Protein AF-A0A848WX14-F1 (afdb_monomer_lite)

Secondary structure (DSSP, 8-state):
-HHHHSSS-THHHHHHHHHHHHHHHHHHHHHHHHHHHHTTSSPPPPP--HHHHHHHHHHHHHHGGGHHHHHHHHHHHHHHHHHTT-HHHHHHHHHHHHHH-TT-HHHHHHHHHIIIIIIHHHHHT-TTS-HHHHHHHHHHHHHHHHHHHHHHHHH-TT-HHHHHHHHHIIIIII--HHHHHHHHHHHTTSTT--THHHHHHHHHHHTSTT-HHHHHHHHHHHHHHHHHTGGGTTSTT------HHHHHHHHHHHHHTT--GGGSPPPPPTTTTT------TTB-TTSPBP-

Radius of gyration: 27.48 Å; chains: 1; bounding box: 85×56×71 Å

pLDDT: mean 86.98, std 15.13, range [41.28, 98.62]

Structure (mmCIF, N/CA/C/O backbone):
data_AF-A0A848WX14-F1
#
_entry.id   AF-A0A848WX14-F1
#
loop_
_atom_site.group_PDB
_atom_site.id
_atom_site.type_symbol
_atom_site.label_atom_id
_atom_site.label_alt_id
_atom_site.label_comp_id
_atom_site.label_asym_id
_atom_site.label_entity_id
_atom_site.label_seq_id
_atom_site.pdbx_PDB_ins_code
_atom_site.Cartn_x
_atom_site.Cartn_y
_atom_site.Cartn_z
_atom_site.occupancy
_atom_site.B_iso_or_equiv
_atom_site.auth_seq_id
_atom_site.auth_comp_id
_atom_site.auth_asym_id
_atom_site.auth_atom_id
_atom_site.pdbx_PDB_model_num
ATOM 1 N N . MET A 1 1 ? -46.452 27.354 36.389 1.00 50.19 1 MET A N 1
ATOM 2 C CA . MET A 1 1 ? -45.468 26.274 36.122 1.00 50.19 1 MET A CA 1
ATOM 3 C C . MET A 1 1 ? -45.735 24.972 36.881 1.00 50.19 1 MET A C 1
ATOM 5 O O . MET A 1 1 ? -45.541 23.928 36.278 1.00 50.19 1 MET A O 1
ATOM 9 N N . ARG A 1 2 ? -46.214 24.980 38.140 1.00 52.28 2 ARG A N 1
ATOM 10 C CA . ARG A 1 2 ? -46.502 23.736 38.896 1.00 52.28 2 ARG A CA 1
ATOM 11 C C . ARG A 1 2 ? -47.546 22.807 38.245 1.00 52.28 2 ARG A C 1
ATOM 13 O O . ARG A 1 2 ? -47.337 21.606 38.231 1.00 52.28 2 ARG A O 1
ATOM 20 N N . ALA A 1 3 ? -48.587 23.352 37.611 1.00 55.53 3 ALA A N 1
ATOM 21 C CA . ALA A 1 3 ? -49.689 22.555 37.050 1.00 55.53 3 ALA A CA 1
ATOM 22 C C . ALA A 1 3 ? -49.344 21.728 35.787 1.00 55.53 3 ALA A C 1
ATOM 24 O O . ALA A 1 3 ? -50.060 20.790 35.456 1.00 55.53 3 ALA A O 1
ATOM 25 N N . ILE A 1 4 ? -48.258 22.051 35.070 1.00 55.34 4 ILE A N 1
ATOM 26 C CA . ILE A 1 4 ? -47.838 21.301 33.865 1.00 55.34 4 ILE A CA 1
ATOM 27 C C . ILE A 1 4 ? -46.933 20.115 34.245 1.00 55.34 4 ILE A C 1
ATOM 29 O O . ILE A 1 4 ? -46.918 19.100 33.556 1.00 55.34 4 ILE A O 1
ATOM 33 N N . LEU A 1 5 ? -46.227 20.208 35.377 1.00 54.31 5 LEU A N 1
ATOM 34 C CA . LEU A 1 5 ? -45.297 19.186 35.872 1.00 54.31 5 LEU A CA 1
ATOM 35 C C . LEU A 1 5 ? -45.983 18.005 36.580 1.00 54.31 5 LEU A C 1
ATOM 37 O O . LEU A 1 5 ? -45.358 16.962 36.735 1.00 54.31 5 LEU A O 1
ATOM 41 N N . GLU A 1 6 ? -47.246 18.141 36.994 1.00 60.53 6 GLU A N 1
ATOM 42 C CA . GLU A 1 6 ? -48.004 17.060 37.650 1.00 60.53 6 GLU A CA 1
ATOM 43 C C . GLU A 1 6 ? -48.665 16.088 36.664 1.00 60.53 6 GLU A C 1
ATOM 45 O O . GLU A 1 6 ? -48.985 14.961 37.030 1.00 60.53 6 GLU A O 1
ATOM 50 N N . LYS A 1 7 ? -48.852 16.499 35.403 1.00 68.56 7 LYS A N 1
ATOM 51 C CA . LYS A 1 7 ? -49.603 15.724 34.402 1.00 68.56 7 LYS A CA 1
ATOM 52 C C . LYS A 1 7 ? -48.736 14.790 33.554 1.00 68.56 7 LYS A C 1
ATOM 54 O O . LYS A 1 7 ? -49.267 13.943 32.843 1.00 68.56 7 LYS A O 1
ATOM 59 N N . TYR A 1 8 ? -47.416 14.951 33.617 1.00 68.44 8 TYR A N 1
ATOM 60 C CA . TYR A 1 8 ? -46.462 14.231 32.784 1.00 68.44 8 TYR A CA 1
ATOM 61 C C . TYR A 1 8 ? -45.411 13.521 33.640 1.00 68.44 8 TYR A C 1
ATOM 63 O O . TYR A 1 8 ? -44.981 14.063 34.661 1.00 68.44 8 TYR A O 1
ATOM 71 N N . PRO A 1 9 ? -44.960 12.320 33.236 1.00 84.50 9 PRO A N 1
ATOM 72 C CA . PRO A 1 9 ? -43.898 11.628 33.943 1.00 84.50 9 PRO A CA 1
ATOM 73 C C . PRO A 1 9 ? -42.644 12.507 34.049 1.00 84.50 9 PRO A C 1
ATOM 75 O O . PRO A 1 9 ? -42.233 13.145 33.078 1.00 84.50 9 PRO A O 1
ATOM 78 N N . ARG A 1 10 ? -41.996 12.499 35.221 1.00 82.06 10 ARG A N 1
ATOM 79 C CA . ARG A 1 10 ? -40.843 13.363 35.551 1.00 82.06 10 ARG A CA 1
ATOM 80 C C . ARG A 1 10 ? -39.656 13.252 34.580 1.00 82.06 10 ARG A C 1
ATOM 82 O O . ARG A 1 10 ? -38.834 14.160 34.546 1.00 82.06 10 ARG A O 1
ATOM 89 N N . TRP A 1 11 ? -39.563 12.189 33.778 1.00 87.62 11 TRP A N 1
ATOM 90 C CA . TRP A 1 11 ? -38.512 12.029 32.769 1.00 87.62 11 TRP A CA 1
ATOM 91 C C . TRP A 1 11 ? -38.705 12.929 31.537 1.00 87.62 11 TRP A C 1
ATOM 93 O O . TRP A 1 11 ? -37.718 13.301 30.913 1.00 87.62 11 TRP A O 1
ATOM 103 N N . ILE A 1 12 ? -39.935 13.345 31.212 1.00 88.94 12 ILE A N 1
ATOM 104 C CA . ILE A 1 12 ? -40.220 14.205 30.049 1.00 88.94 12 ILE A CA 1
ATOM 105 C C . ILE A 1 12 ? -39.521 15.573 30.142 1.00 88.94 12 ILE A C 1
ATOM 107 O O . ILE A 1 12 ? -38.807 15.923 29.202 1.00 88.94 12 ILE A O 1
ATOM 111 N N . PRO A 1 13 ? -39.643 16.352 31.237 1.00 88.25 13 PRO A N 1
ATOM 112 C CA . PRO A 1 13 ? -38.920 17.619 31.354 1.00 88.25 13 PRO A CA 1
ATOM 113 C C . PRO A 1 13 ? -37.400 17.420 31.399 1.00 88.25 13 PRO A C 1
ATOM 115 O O . PRO A 1 13 ? -36.674 18.263 30.885 1.00 88.25 13 PRO A O 1
ATOM 118 N N . ILE A 1 14 ? -36.908 16.303 31.947 1.00 89.94 14 ILE A N 1
ATOM 119 C CA . ILE A 1 14 ? -35.473 15.977 31.953 1.00 89.94 14 ILE A CA 1
ATOM 120 C C . ILE A 1 14 ? -34.972 15.764 30.518 1.00 89.94 14 ILE A C 1
ATOM 122 O O . ILE A 1 14 ? -33.992 16.385 30.113 1.00 89.94 14 ILE A O 1
ATOM 126 N N . VAL A 1 15 ? -35.672 14.950 29.723 1.00 91.94 15 VAL A N 1
ATOM 127 C CA . VAL A 1 15 ? -35.340 14.723 28.307 1.00 91.94 15 VAL A CA 1
ATOM 128 C C . VAL A 1 15 ? -35.451 16.018 27.504 1.00 91.94 15 VAL A C 1
ATOM 130 O O . VAL A 1 15 ? -34.568 16.313 26.703 1.00 91.94 15 VAL A O 1
ATOM 133 N N . ALA A 1 16 ? -36.480 16.831 27.751 1.00 91.62 16 ALA A N 1
ATOM 134 C CA . ALA A 1 16 ? -36.642 18.124 27.092 1.00 91.62 16 ALA A CA 1
ATOM 135 C C . ALA A 1 16 ? -35.479 19.081 27.404 1.00 91.62 16 ALA A C 1
ATOM 137 O O . ALA A 1 16 ? -34.951 19.712 26.492 1.00 91.62 16 ALA A O 1
ATOM 138 N N . VAL A 1 17 ? -35.031 19.152 28.662 1.00 93.56 17 VAL A N 1
ATOM 139 C CA . VAL A 1 17 ? -33.865 19.960 29.056 1.00 93.56 17 VAL A CA 1
ATOM 140 C C . VAL A 1 17 ? -32.590 19.455 28.380 1.00 93.56 17 VAL A C 1
ATOM 142 O O . VAL A 1 17 ? -31.835 20.270 27.857 1.00 93.56 17 VAL A O 1
ATOM 145 N N . ILE A 1 18 ? -32.367 18.138 28.325 1.00 92.81 18 ILE A N 1
ATOM 146 C CA . ILE A 1 18 ? -31.202 17.549 27.641 1.00 92.81 18 ILE A CA 1
ATOM 147 C C . ILE A 1 18 ? -31.221 17.880 26.142 1.00 92.81 18 ILE A C 1
ATOM 149 O O . ILE A 1 18 ? -30.194 18.278 25.594 1.00 92.81 18 ILE A O 1
ATOM 153 N N . LEU A 1 19 ? -32.380 17.771 25.485 1.00 93.44 19 LEU A N 1
ATOM 154 C CA . LEU A 1 19 ? -32.532 18.088 24.063 1.00 93.44 19 LEU A CA 1
ATOM 155 C C . LEU A 1 19 ? -32.290 19.572 23.779 1.00 93.44 19 LEU A C 1
ATOM 157 O O . LEU A 1 19 ? -31.521 19.904 22.879 1.00 93.44 19 LEU A O 1
ATOM 161 N N . VAL A 1 20 ? -32.902 20.467 24.559 1.00 93.94 20 VAL A N 1
ATOM 162 C CA . VAL A 1 20 ? -32.720 21.919 24.406 1.00 93.94 20 VAL A CA 1
ATOM 163 C C . VAL A 1 20 ? -31.267 22.311 24.667 1.00 93.94 20 VAL A C 1
ATOM 165 O O . VAL A 1 20 ? -30.681 23.053 23.881 1.00 93.94 20 VAL A O 1
ATOM 168 N N . PHE A 1 21 ? -30.652 21.770 25.720 1.00 94.19 21 PHE A N 1
ATOM 169 C CA . PHE A 1 21 ? -29.242 22.003 26.011 1.00 94.19 21 PHE A CA 1
ATOM 170 C C . PHE A 1 21 ? -28.340 21.508 24.872 1.00 94.19 21 PHE A C 1
ATOM 172 O O . PHE A 1 21 ? -27.446 22.235 24.443 1.00 94.19 21 PHE A O 1
ATOM 179 N N . GLY A 1 22 ? -28.608 20.317 24.329 1.00 88.88 22 GLY A N 1
ATOM 180 C CA . GLY A 1 22 ? -27.901 19.778 23.169 1.00 88.88 22 GLY A CA 1
ATOM 181 C C . GLY A 1 22 ? -28.019 20.678 21.937 1.00 88.88 22 GLY A C 1
ATOM 182 O O . GLY A 1 22 ? -27.005 20.999 21.320 1.00 88.88 22 GLY A O 1
ATOM 183 N N . LEU A 1 23 ? -29.226 21.151 21.612 1.00 92.94 23 LEU A N 1
ATOM 184 C CA . LEU A 1 23 ? -29.470 22.042 20.471 1.00 92.94 23 LEU A CA 1
ATOM 185 C C . LEU A 1 23 ? -28.721 23.376 20.591 1.00 92.94 23 LEU A C 1
ATOM 187 O O . LEU A 1 23 ? -28.181 23.855 19.597 1.00 92.94 23 LEU A O 1
ATOM 191 N N . ILE A 1 24 ? -28.642 23.948 21.797 1.00 94.00 24 ILE A N 1
ATOM 192 C CA . ILE A 1 24 ? -27.916 25.204 22.052 1.00 94.00 24 ILE A CA 1
ATOM 193 C C . ILE A 1 24 ? -26.398 24.985 22.022 1.00 94.00 24 ILE A C 1
ATOM 195 O O . ILE A 1 24 ? -25.657 25.790 21.460 1.00 94.00 24 ILE A O 1
ATOM 199 N N . ARG A 1 25 ? -25.915 23.893 22.620 1.00 93.00 25 ARG A N 1
ATOM 200 C CA . ARG A 1 25 ? -24.482 23.612 22.780 1.00 93.00 25 ARG A CA 1
ATOM 201 C C . ARG A 1 25 ? -23.808 23.168 21.481 1.00 93.00 25 ARG A C 1
ATOM 203 O O . ARG A 1 25 ? -22.674 23.559 21.219 1.00 93.00 25 ARG A O 1
ATOM 210 N N . THR A 1 26 ? -24.504 22.393 20.649 1.00 89.19 26 THR A N 1
ATOM 211 C CA . THR A 1 26 ? -23.953 21.824 19.406 1.00 89.19 26 THR A CA 1
ATOM 212 C C . THR A 1 26 ? -23.326 22.862 18.456 1.00 89.19 26 THR A C 1
ATOM 214 O O . THR A 1 26 ? -22.207 22.621 18.001 1.00 89.19 26 THR A O 1
ATOM 217 N N . PRO A 1 27 ? -23.965 24.003 18.114 1.00 90.19 27 PRO A N 1
ATOM 218 C CA . PRO A 1 27 ? -23.348 24.994 17.225 1.00 90.19 27 PRO A CA 1
ATOM 219 C C . PRO A 1 27 ? -22.094 25.640 17.834 1.00 90.19 27 PRO A C 1
ATOM 221 O O . PRO A 1 27 ? -21.137 25.902 17.106 1.00 90.19 27 PRO A O 1
ATOM 224 N N . ILE A 1 28 ? -22.067 25.836 19.157 1.00 91.19 28 ILE A N 1
ATOM 225 C CA . ILE A 1 28 ? -20.913 26.395 19.876 1.00 91.19 28 ILE A CA 1
ATOM 226 C C . ILE A 1 28 ? -19.732 25.421 19.804 1.00 91.19 28 ILE A C 1
ATOM 228 O O . ILE A 1 28 ? -18.634 25.810 19.414 1.00 91.19 28 ILE A O 1
ATOM 232 N N . GLU A 1 29 ? -19.964 24.140 20.106 1.00 88.44 29 GLU A N 1
ATOM 233 C CA . GLU A 1 29 ? -18.929 23.106 20.010 1.00 88.44 29 GLU A CA 1
ATOM 234 C C . GLU A 1 29 ? -18.423 22.917 18.585 1.00 88.44 29 GLU A C 1
ATOM 236 O O . GLU A 1 29 ? -17.222 22.762 18.387 1.00 88.44 29 GLU A O 1
ATOM 241 N N . LYS A 1 30 ? -19.314 22.952 17.586 1.00 87.06 30 LYS A N 1
ATOM 242 C CA . LYS A 1 30 ? -18.915 22.860 16.177 1.00 87.06 30 LYS A CA 1
ATOM 243 C C . LYS A 1 30 ? -18.013 24.024 15.777 1.00 87.06 30 LYS A C 1
ATOM 245 O O . LYS A 1 30 ? -16.967 23.777 15.192 1.00 87.06 30 LYS A O 1
ATOM 250 N N . SER A 1 31 ? -18.383 25.256 16.132 1.00 88.50 31 SER A N 1
ATOM 251 C CA . SER A 1 31 ? -17.582 26.448 15.829 1.00 88.50 31 SER A CA 1
ATOM 252 C C . SER A 1 31 ? -16.205 26.395 16.499 1.00 88.50 31 SER A C 1
ATOM 254 O O . SER A 1 31 ? -15.185 26.513 15.823 1.00 88.50 31 SER A O 1
ATOM 256 N N . LEU A 1 32 ? -16.162 26.112 17.806 1.00 89.06 32 LEU A N 1
ATOM 257 C CA . LEU A 1 32 ? -14.908 25.960 18.553 1.00 89.06 32 LEU A CA 1
ATOM 258 C C . LEU A 1 32 ? -14.040 24.838 17.982 1.00 89.06 32 LEU A C 1
ATOM 260 O O . LEU A 1 32 ? -12.836 25.002 17.819 1.00 89.06 32 LEU A O 1
ATOM 264 N N . ARG A 1 33 ? -14.641 23.693 17.649 1.00 84.69 33 ARG A N 1
ATOM 265 C CA . ARG A 1 33 ? -13.916 22.559 17.077 1.00 84.69 33 ARG A CA 1
ATOM 266 C C . ARG A 1 33 ? -13.339 22.892 15.706 1.00 84.69 33 ARG A C 1
ATOM 268 O O . ARG A 1 33 ? -12.195 22.527 15.463 1.00 84.69 33 ARG A O 1
ATOM 275 N N . SER A 1 34 ? -14.086 23.578 14.841 1.00 86.19 34 SER A N 1
ATOM 276 C CA . SER A 1 34 ? -13.574 24.035 13.545 1.00 86.19 34 SER A CA 1
ATOM 277 C C . SER A 1 34 ? -12.383 24.974 13.716 1.00 86.19 34 SER A C 1
ATOM 279 O O . SER A 1 34 ? -11.350 24.734 13.106 1.00 86.19 34 SER A O 1
ATOM 281 N N . GLN A 1 35 ? -12.468 25.950 14.625 1.00 87.88 35 GLN A N 1
ATOM 282 C CA . GLN A 1 35 ? -11.349 26.854 14.922 1.00 87.88 35 GLN A CA 1
ATOM 283 C C . GLN A 1 35 ? -10.123 26.104 15.452 1.00 87.88 35 GLN A C 1
ATOM 285 O O . GLN A 1 35 ? -8.995 26.372 15.046 1.00 87.88 35 GLN A O 1
ATOM 290 N N . LEU A 1 36 ? -10.325 25.131 16.344 1.00 87.31 36 LEU A N 1
ATOM 291 C CA . LEU A 1 36 ? -9.238 24.302 16.863 1.00 87.31 36 LEU A CA 1
ATOM 292 C C . LEU A 1 36 ? -8.609 23.426 15.768 1.00 87.31 36 LEU A C 1
ATOM 294 O O . LEU A 1 36 ? -7.405 23.198 15.797 1.00 87.31 36 LEU A O 1
ATOM 298 N N . ILE A 1 37 ? -9.392 22.952 14.795 1.00 85.62 37 ILE A N 1
ATOM 299 C CA . ILE A 1 37 ? -8.880 22.211 13.634 1.00 85.62 37 ILE A CA 1
ATOM 300 C C . ILE A 1 37 ? -8.086 23.131 12.700 1.00 85.62 37 ILE A C 1
ATOM 302 O O . ILE A 1 37 ? -6.979 22.779 12.302 1.00 85.62 37 ILE A O 1
ATOM 306 N N . GLU A 1 38 ? -8.620 24.313 12.385 1.00 86.56 38 GLU A N 1
ATOM 307 C CA . GLU A 1 38 ? -7.961 25.321 11.542 1.00 86.56 38 GLU A CA 1
ATOM 308 C C . GLU A 1 38 ? -6.645 25.816 12.152 1.00 86.56 38 GLU A C 1
ATOM 310 O O . GLU A 1 38 ? -5.679 26.061 11.438 1.00 86.56 38 GLU A O 1
ATOM 315 N N . THR A 1 39 ? -6.579 25.907 13.481 1.00 87.31 39 THR A N 1
ATOM 316 C CA . THR A 1 39 ? -5.361 26.275 14.222 1.00 87.31 39 THR A CA 1
ATOM 317 C C . THR A 1 39 ? -4.441 25.088 14.518 1.00 87.31 39 THR A C 1
ATOM 319 O O . THR A 1 39 ? -3.449 25.247 15.224 1.00 87.31 39 THR A O 1
ATOM 322 N N . HIS A 1 40 ? -4.751 23.894 13.999 1.00 79.75 40 HIS A N 1
ATOM 323 C CA . HIS A 1 40 ? -4.009 22.648 14.231 1.00 79.75 40 HIS A CA 1
ATOM 324 C C . HIS A 1 40 ? -3.881 22.224 15.710 1.00 79.75 40 HIS A C 1
ATOM 326 O O . HIS A 1 40 ? -3.088 21.341 16.038 1.00 79.75 40 HIS A O 1
ATOM 332 N N . LEU A 1 41 ? -4.685 22.803 16.606 1.00 78.75 41 LEU A N 1
ATOM 333 C CA . LEU A 1 41 ? -4.783 22.417 18.019 1.00 78.75 41 LEU A CA 1
ATOM 334 C C . LEU A 1 41 ? -5.658 21.174 18.218 1.00 78.75 41 LEU A C 1
ATOM 336 O O . LEU A 1 41 ? -5.486 20.428 19.182 1.00 78.75 41 LEU A O 1
ATOM 340 N N . LEU A 1 42 ? -6.595 20.937 17.301 1.00 77.88 42 LEU A N 1
ATOM 341 C CA . LEU A 1 42 ? -7.327 19.688 17.170 1.00 77.88 42 LEU A CA 1
ATOM 342 C C . LEU A 1 42 ? -7.114 19.083 15.790 1.00 77.88 42 LEU A C 1
ATOM 344 O O . LEU A 1 42 ? -6.838 19.730 14.789 1.00 77.88 42 LEU A O 1
ATOM 348 N N . GLN A 1 43 ? -7.287 17.779 15.762 1.00 67.81 43 GLN A N 1
ATOM 349 C CA . GLN A 1 43 ? -7.106 16.944 14.598 1.00 67.81 43 GLN A CA 1
ATOM 350 C C . GLN A 1 43 ? -8.492 16.723 13.925 1.00 67.81 43 GLN A C 1
ATOM 352 O O . GLN A 1 43 ? -9.462 16.403 14.628 1.00 67.81 43 GLN A O 1
ATOM 357 N N . PRO A 1 44 ? -8.643 16.906 12.592 1.00 66.75 44 PRO A N 1
ATOM 358 C CA . PRO A 1 44 ? -9.944 16.867 11.895 1.00 66.75 44 PRO A CA 1
ATOM 359 C C . PRO A 1 44 ? -10.580 15.486 12.005 1.00 66.75 44 PRO A C 1
ATOM 361 O O . PRO A 1 44 ? -9.830 14.528 11.896 1.00 66.75 44 PRO A O 1
ATOM 364 N N . PRO A 1 45 ? -11.892 15.324 12.250 1.00 66.75 45 PRO A N 1
ATOM 365 C CA . PRO A 1 45 ? -12.490 14.015 12.528 1.00 66.75 45 PRO A CA 1
ATOM 366 C C . PRO A 1 45 ? -12.079 12.943 11.497 1.00 66.75 45 PRO A C 1
ATOM 368 O O . PRO A 1 45 ? -11.964 13.271 10.319 1.00 66.75 45 PRO A O 1
ATOM 371 N N . PRO A 1 46 ? -11.837 11.692 11.935 1.00 65.44 46 PRO A N 1
ATOM 372 C CA . PRO A 1 46 ? -11.447 10.600 11.041 1.00 65.44 46 PRO A CA 1
ATOM 373 C C . PRO A 1 46 ? -12.452 10.441 9.892 1.00 65.44 46 PRO A C 1
ATOM 375 O O . PRO A 1 46 ? -13.664 10.526 10.112 1.00 65.44 46 PRO A O 1
ATOM 378 N N . ALA A 1 47 ? -11.955 10.226 8.675 1.00 57.25 47 ALA A N 1
ATOM 379 C CA . ALA A 1 47 ? -12.778 10.066 7.479 1.00 57.25 47 ALA A CA 1
ATOM 380 C C . ALA A 1 47 ? -13.562 8.752 7.586 1.00 57.25 47 ALA A C 1
ATOM 382 O O . ALA A 1 47 ? -12.947 7.701 7.699 1.00 57.25 47 ALA A O 1
ATOM 383 N N . ARG A 1 48 ? -14.901 8.753 7.643 1.00 64.31 48 ARG A N 1
ATOM 384 C CA . ARG A 1 48 ? -15.655 7.490 7.752 1.00 64.31 48 ARG A CA 1
ATOM 385 C C . ARG A 1 48 ? -17.010 7.512 7.056 1.00 64.31 48 ARG A C 1
ATOM 387 O O . ARG A 1 48 ? -17.709 8.522 7.033 1.00 64.31 48 ARG A O 1
ATOM 394 N N . THR A 1 49 ? -17.411 6.316 6.624 1.00 59.47 49 THR A N 1
ATOM 395 C CA . THR A 1 49 ? -18.805 5.896 6.435 1.00 59.47 49 THR A CA 1
ATOM 396 C C . THR A 1 49 ? -19.575 5.929 7.769 1.00 59.47 49 THR A C 1
ATOM 398 O O . THR A 1 49 ? -18.994 5.838 8.855 1.00 59.47 49 THR A O 1
ATOM 401 N N . THR A 1 50 ? -20.906 6.041 7.727 1.00 55.38 50 THR A N 1
ATOM 402 C CA . THR A 1 50 ? -21.755 6.279 8.914 1.00 55.38 50 THR A CA 1
ATOM 403 C C . THR A 1 50 ? -21.589 5.221 10.020 1.00 55.38 50 THR A C 1
ATOM 405 O O . THR A 1 50 ? -21.529 5.562 11.200 1.00 55.38 50 THR A O 1
ATOM 408 N N . LEU A 1 51 ? -21.452 3.940 9.656 1.00 60.84 51 LEU A N 1
ATOM 409 C CA . LEU A 1 51 ? -21.264 2.820 10.596 1.00 60.84 51 LEU A CA 1
ATOM 410 C C . LEU A 1 51 ? -19.904 2.854 11.294 1.00 60.84 51 LEU A C 1
ATOM 412 O O . LEU A 1 51 ? -19.801 2.628 12.501 1.00 60.84 51 LEU A O 1
ATOM 416 N N . GLY A 1 52 ? -18.853 3.176 10.548 1.00 63.78 52 GLY A N 1
ATOM 417 C CA . GLY A 1 52 ? -17.543 3.352 11.138 1.00 63.78 52 GLY A CA 1
ATOM 418 C C . GLY A 1 52 ? -17.531 4.555 12.092 1.00 63.78 52 GLY A C 1
ATOM 419 O O . GLY A 1 52 ? -17.000 4.451 13.199 1.00 63.78 52 GLY A O 1
ATOM 420 N N . ALA A 1 53 ? -18.139 5.682 11.713 1.00 61.19 53 ALA A N 1
ATOM 421 C CA . ALA A 1 53 ? -18.220 6.860 12.578 1.00 61.19 53 ALA A CA 1
ATOM 422 C C . ALA A 1 53 ? -18.928 6.547 13.911 1.00 61.19 53 ALA A C 1
ATOM 424 O O . ALA A 1 53 ? -18.492 7.016 14.963 1.00 61.19 53 ALA A O 1
ATOM 425 N N . LEU A 1 54 ? -19.960 5.694 13.882 1.00 63.09 54 LEU A N 1
ATOM 426 C CA . LEU A 1 54 ? -20.660 5.193 15.069 1.00 63.09 54 LEU A CA 1
ATOM 427 C C . LEU A 1 54 ? -19.768 4.314 15.955 1.00 63.09 54 LEU A C 1
ATOM 429 O O . LEU A 1 54 ? -19.692 4.576 17.155 1.00 63.09 54 LEU A O 1
ATOM 433 N N . LYS A 1 55 ? -19.047 3.329 15.391 1.00 70.25 55 LYS A N 1
ATOM 434 C CA . LYS A 1 55 ? -18.095 2.494 16.156 1.00 70.25 55 LYS A CA 1
ATOM 435 C C . LYS A 1 55 ? -17.064 3.358 16.888 1.00 70.25 55 LYS A C 1
ATOM 437 O O . LYS A 1 55 ? -16.865 3.213 18.089 1.00 70.25 55 LYS A O 1
ATOM 442 N N . GLN A 1 56 ? -16.448 4.298 16.175 1.00 67.69 56 GLN A N 1
ATOM 443 C CA . GLN A 1 56 ? -15.455 5.208 16.747 1.00 67.69 56 GLN A CA 1
ATOM 444 C C . GLN A 1 56 ? -16.044 6.127 17.809 1.00 67.69 56 GLN A C 1
ATOM 446 O O . GLN A 1 56 ? -15.440 6.302 18.859 1.00 67.69 56 GLN A O 1
ATOM 451 N N . SER A 1 57 ? -17.224 6.692 17.556 1.00 66.50 57 SER A N 1
ATOM 452 C CA . SER A 1 57 ? -17.889 7.598 18.496 1.00 66.50 57 SER A CA 1
ATOM 453 C C . SER A 1 57 ? -18.329 6.866 19.768 1.00 66.50 57 SER A C 1
ATOM 455 O O . SER A 1 57 ? -18.183 7.409 20.860 1.00 66.50 57 SER A O 1
ATOM 457 N N . SER A 1 58 ? -18.782 5.611 19.649 1.00 68.25 58 SER A N 1
ATOM 458 C CA . SER A 1 58 ? -19.068 4.734 20.790 1.00 68.25 58 SER A CA 1
ATOM 459 C C . SER A 1 58 ? -17.808 4.468 21.612 1.00 68.25 58 SER A C 1
ATOM 461 O O . SER A 1 58 ? -17.814 4.650 22.826 1.00 68.25 58 SER A O 1
ATOM 463 N N . LEU A 1 59 ? -16.704 4.093 20.959 1.00 73.19 59 LEU A N 1
ATOM 464 C CA . LEU A 1 59 ? -15.434 3.825 21.637 1.00 73.19 59 LEU A CA 1
ATOM 465 C C . LEU A 1 59 ? -14.844 5.087 22.283 1.00 73.19 59 LEU A C 1
ATOM 467 O O . LEU A 1 59 ? -14.396 5.036 23.425 1.00 73.19 59 LEU A O 1
ATOM 471 N N . MET A 1 60 ? -14.893 6.232 21.594 1.00 68.00 60 MET A N 1
ATOM 472 C CA . MET A 1 60 ? -14.468 7.528 22.133 1.00 68.00 60 MET A CA 1
ATOM 473 C C . MET A 1 60 ? -15.293 7.926 23.361 1.00 68.00 60 MET A C 1
ATOM 475 O O . MET A 1 60 ? -14.722 8.404 24.338 1.00 68.00 60 MET A O 1
ATOM 479 N N . GLY A 1 61 ? -16.611 7.702 23.333 1.00 69.56 61 GLY A N 1
ATOM 480 C CA . GLY A 1 61 ? -17.498 7.981 24.463 1.00 69.56 61 GLY A CA 1
ATOM 481 C C . GLY A 1 61 ? -17.275 7.055 25.662 1.00 69.56 61 GLY A C 1
ATOM 482 O O . GLY A 1 61 ? -17.340 7.517 26.797 1.00 69.56 61 GLY A O 1
ATOM 483 N N . MET A 1 62 ? -16.984 5.771 25.426 1.00 71.00 62 MET A N 1
ATOM 484 C CA . MET A 1 62 ? -16.775 4.782 26.494 1.00 71.00 62 MET A CA 1
ATOM 485 C C . MET A 1 62 ? -15.382 4.857 27.126 1.00 71.00 62 MET A C 1
ATOM 487 O O . MET A 1 62 ? -15.252 4.677 28.333 1.00 71.00 62 MET A O 1
ATOM 491 N N . LEU A 1 63 ? -14.339 5.086 26.322 1.00 74.69 63 LEU A N 1
ATOM 492 C CA . LEU A 1 63 ? -12.946 4.934 26.761 1.00 74.69 63 LEU A CA 1
ATOM 493 C C . LEU A 1 63 ? -12.206 6.262 26.927 1.00 74.69 63 LEU A C 1
ATOM 495 O O . LEU A 1 63 ? -11.195 6.304 27.628 1.00 74.69 63 LEU A O 1
ATOM 499 N N . GLY A 1 64 ? -12.673 7.348 26.303 1.00 76.06 64 GLY A N 1
ATOM 500 C CA . GLY A 1 64 ? -12.033 8.660 26.390 1.00 76.06 64 GLY A CA 1
ATOM 501 C C . GLY A 1 64 ? -10.520 8.597 26.133 1.00 76.06 64 GLY A C 1
ATOM 502 O O . GLY A 1 64 ? -10.071 8.154 25.075 1.00 76.06 64 GLY A O 1
ATOM 503 N N . GLY A 1 65 ? -9.725 9.026 27.120 1.00 77.56 65 GLY A N 1
ATOM 504 C CA . GLY A 1 65 ? -8.257 9.023 27.061 1.00 77.56 65 GLY A CA 1
ATOM 505 C C . GLY A 1 65 ? -7.590 7.648 27.215 1.00 77.56 65 GLY A C 1
ATOM 506 O O . GLY A 1 65 ? -6.413 7.518 26.896 1.00 77.56 65 GLY A O 1
ATOM 507 N N . LEU A 1 66 ? -8.311 6.609 27.652 1.00 86.94 66 LEU A N 1
ATOM 508 C CA . LEU A 1 66 ? -7.751 5.261 27.838 1.00 86.94 66 LEU A CA 1
ATOM 509 C C . LEU A 1 66 ? -7.614 4.476 26.527 1.00 86.94 66 LEU A C 1
ATOM 511 O O . LEU A 1 66 ? -7.001 3.410 26.519 1.00 86.94 66 LEU A O 1
ATOM 515 N N . ARG A 1 67 ? -8.147 4.999 25.414 1.00 86.25 67 ARG A N 1
ATOM 516 C CA . ARG A 1 67 ? -8.129 4.336 24.099 1.00 86.25 67 ARG A CA 1
ATOM 517 C C . ARG A 1 67 ? -6.730 3.879 23.673 1.00 86.25 67 ARG A C 1
ATOM 519 O O . ARG A 1 67 ? -6.600 2.769 23.174 1.00 86.25 67 ARG A O 1
ATOM 526 N N . SER A 1 68 ? -5.698 4.686 23.927 1.00 87.31 68 SER A N 1
ATOM 527 C CA . SER A 1 68 ? -4.317 4.369 23.548 1.00 87.31 68 SER A CA 1
ATOM 528 C C . SER A 1 68 ? -3.735 3.246 24.402 1.00 87.31 68 SER A C 1
ATOM 530 O O . SER A 1 68 ? -3.077 2.351 23.890 1.00 87.31 68 SER A O 1
ATOM 532 N N . MET A 1 69 ? -4.044 3.219 25.701 1.00 89.06 69 MET A N 1
ATOM 533 C CA . MET A 1 69 ? -3.612 2.129 26.581 1.00 89.06 69 MET A CA 1
ATOM 534 C C . MET A 1 69 ? -4.283 0.803 26.200 1.00 89.06 69 MET A C 1
ATOM 536 O O . MET A 1 69 ? -3.628 -0.237 26.154 1.00 89.06 69 MET A O 1
ATOM 540 N N . VAL A 1 70 ? -5.582 0.845 25.885 1.00 92.50 70 VAL A N 1
ATOM 541 C CA . VAL A 1 70 ? -6.322 -0.328 25.398 1.00 92.50 70 VAL A CA 1
ATOM 542 C C . VAL A 1 70 ? -5.758 -0.800 24.060 1.00 92.50 70 VAL A C 1
ATOM 544 O O . VAL A 1 70 ? -5.552 -1.995 23.890 1.00 92.50 70 VAL A O 1
ATOM 547 N N . ALA A 1 71 ? -5.453 0.114 23.137 1.00 93.06 71 ALA A N 1
ATOM 548 C CA . ALA A 1 71 ? -4.838 -0.230 21.861 1.00 93.06 71 ALA A CA 1
ATOM 549 C C . ALA A 1 71 ? -3.475 -0.912 22.040 1.00 93.06 71 ALA A C 1
ATOM 551 O O . ALA A 1 71 ? -3.244 -1.942 21.421 1.00 93.06 71 ALA A O 1
ATOM 552 N N . VAL A 1 72 ? -2.620 -0.431 22.950 1.00 93.81 72 VAL A N 1
ATOM 553 C CA .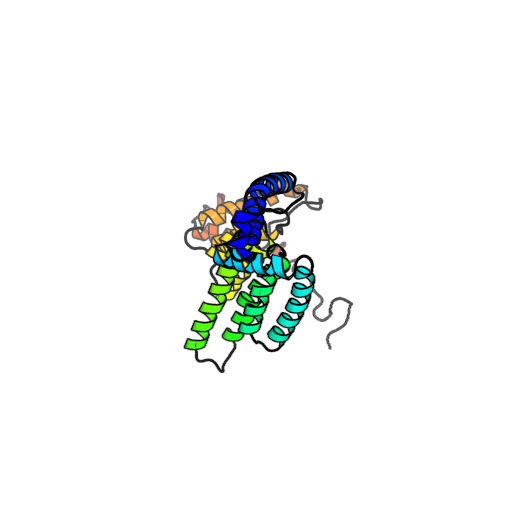 VAL A 1 72 ? -1.344 -1.095 23.275 1.00 93.81 72 VAL A CA 1
ATOM 554 C C . VAL A 1 72 ? -1.563 -2.514 23.809 1.00 93.81 72 VAL A C 1
ATOM 556 O O . VAL A 1 72 ? -0.897 -3.446 23.359 1.00 93.81 72 VAL A O 1
ATOM 559 N N . TYR A 1 73 ? -2.511 -2.706 24.732 1.00 96.12 73 TYR A N 1
ATOM 560 C CA . TYR A 1 73 ? -2.854 -4.042 25.235 1.00 96.12 73 TYR A CA 1
ATOM 561 C C . TYR A 1 73 ? -3.352 -4.968 24.117 1.00 96.12 73 TYR A C 1
ATOM 563 O O . TYR A 1 73 ? -2.919 -6.115 24.016 1.00 96.12 73 TYR A O 1
ATOM 571 N N . LEU A 1 74 ? -4.231 -4.464 23.250 1.00 97.19 74 LEU A N 1
ATOM 572 C CA . LEU A 1 74 ? -4.745 -5.219 22.112 1.00 97.19 74 LEU A CA 1
ATOM 573 C C . LEU A 1 74 ? -3.647 -5.544 21.100 1.00 97.19 74 LEU A C 1
ATOM 575 O O . LEU A 1 74 ? -3.660 -6.634 20.547 1.00 97.19 74 LEU A O 1
ATOM 579 N N . THR A 1 75 ? -2.670 -4.661 20.890 1.00 96.94 75 THR A N 1
ATOM 580 C CA . THR A 1 75 ? -1.514 -4.949 20.032 1.00 96.94 75 THR A CA 1
ATOM 581 C C . THR A 1 75 ? -0.716 -6.134 20.578 1.00 96.94 75 THR A C 1
ATOM 583 O O . THR A 1 75 ? -0.347 -7.017 19.810 1.00 96.94 75 THR A O 1
ATOM 586 N N . LEU A 1 76 ? -0.512 -6.231 21.900 1.00 96.81 76 LEU A N 1
ATOM 587 C CA . LEU A 1 76 ? 0.114 -7.415 22.508 1.00 96.81 76 LEU A CA 1
ATOM 588 C C . LEU A 1 76 ? -0.713 -8.687 22.267 1.00 96.81 76 LEU A C 1
ATOM 590 O O . LEU A 1 76 ? -0.147 -9.720 21.919 1.00 96.81 76 LEU A O 1
ATOM 594 N N . LYS A 1 77 ? -2.046 -8.606 22.376 1.00 97.38 77 LYS A N 1
ATOM 595 C CA . LYS A 1 77 ? -2.943 -9.725 22.039 1.00 97.38 77 LYS A CA 1
ATOM 596 C C . LYS A 1 77 ? -2.893 -10.112 20.565 1.00 97.38 77 LYS A C 1
ATOM 598 O O . LYS A 1 77 ? -2.837 -11.296 20.257 1.00 97.38 77 LYS A O 1
ATOM 603 N N . ALA A 1 78 ? -2.831 -9.143 19.659 1.00 97.75 78 ALA A N 1
ATOM 604 C CA . ALA A 1 78 ? -2.670 -9.412 18.237 1.00 97.75 78 ALA A CA 1
ATOM 605 C C . ALA A 1 78 ? -1.359 -10.165 17.953 1.00 97.75 78 ALA A C 1
ATOM 607 O O . ALA A 1 78 ? -1.356 -11.082 17.138 1.00 97.75 78 ALA A O 1
ATOM 608 N N . TYR A 1 79 ? -0.271 -9.844 18.664 1.00 97.00 79 TYR A N 1
ATOM 609 C CA . TYR A 1 79 ? 0.985 -10.595 18.569 1.00 97.00 79 TYR A CA 1
ATOM 610 C C . TYR A 1 79 ? 0.895 -12.021 19.139 1.00 97.00 79 TYR A C 1
ATOM 612 O O . TYR A 1 79 ? 1.536 -12.917 18.591 1.00 97.00 79 TYR A O 1
ATOM 620 N N . GLU A 1 80 ? 0.099 -12.259 20.189 1.00 97.69 80 GLU A N 1
ATOM 621 C CA . GLU A 1 80 ? -0.190 -13.621 20.670 1.00 97.69 80 GLU A CA 1
ATOM 622 C C . GLU A 1 80 ? -0.900 -14.445 19.579 1.00 97.69 80 GLU A C 1
ATOM 624 O O . GLU A 1 80 ? -0.405 -15.510 19.215 1.00 97.69 80 GLU A O 1
ATOM 629 N N . HIS A 1 81 ? -1.987 -13.920 18.993 1.00 97.94 81 HIS A N 1
ATOM 630 C CA . HIS A 1 81 ? -2.721 -14.571 17.893 1.00 97.94 81 HIS A CA 1
ATOM 631 C C . HIS A 1 81 ? -1.843 -14.789 16.653 1.00 97.94 81 HIS A C 1
ATOM 633 O O . HIS A 1 81 ? -1.864 -15.852 16.033 1.00 97.94 81 HIS A O 1
ATOM 639 N N . PHE A 1 82 ? -1.011 -13.801 16.316 1.00 97.56 82 PHE A N 1
ATOM 640 C CA . PHE A 1 82 ? -0.047 -13.899 15.224 1.00 97.56 82 PHE A CA 1
ATOM 641 C C . PHE A 1 82 ? 0.930 -15.062 15.429 1.00 97.56 82 PHE A C 1
ATOM 643 O O . PHE A 1 82 ? 1.197 -15.809 14.489 1.00 97.56 82 PHE A O 1
ATOM 650 N N . GLY A 1 83 ? 1.429 -15.248 16.655 1.00 96.06 83 GLY A N 1
ATOM 651 C CA . GLY A 1 83 ? 2.372 -16.316 16.991 1.00 96.06 83 GLY A CA 1
ATOM 652 C C . GLY A 1 83 ? 1.822 -17.730 16.778 1.00 96.06 83 GLY A C 1
ATOM 653 O O . GLY A 1 83 ? 2.604 -18.651 16.550 1.00 96.06 83 GLY A O 1
ATOM 654 N N . VAL A 1 84 ? 0.497 -17.896 16.807 1.00 96.31 84 VAL A N 1
ATOM 655 C CA . VAL A 1 84 ? -0.200 -19.170 16.561 1.00 96.31 84 VAL A CA 1
ATOM 656 C C . VAL A 1 84 ? -0.961 -19.201 15.228 1.00 96.31 84 VAL A C 1
ATOM 658 O O . VAL A 1 84 ? -1.701 -20.143 14.970 1.00 96.31 84 VAL A O 1
ATOM 661 N N . MET A 1 85 ? -0.740 -18.212 14.351 1.00 96.25 85 MET A N 1
ATOM 662 C CA . MET A 1 85 ? -1.357 -18.105 13.019 1.00 96.25 85 MET A CA 1
ATOM 663 C C . MET A 1 85 ? -2.899 -18.037 13.028 1.00 96.25 85 MET A C 1
ATOM 665 O O . MET A 1 85 ? -3.559 -18.452 12.075 1.00 96.25 85 MET A O 1
ATOM 669 N N . GLU A 1 86 ? -3.485 -17.473 14.083 1.00 97.25 86 GLU A N 1
ATOM 670 C CA . GLU A 1 86 ? -4.925 -17.206 14.206 1.00 97.25 86 GLU A CA 1
ATOM 671 C C . GLU A 1 86 ? -5.297 -15.932 13.419 1.00 97.25 86 GLU A C 1
ATOM 673 O O . GLU A 1 86 ? -5.488 -14.846 13.966 1.00 97.25 86 GLU A O 1
ATOM 678 N N . TRP A 1 87 ? -5.294 -16.022 12.083 1.00 97.25 87 TRP A N 1
ATOM 679 C CA . TRP A 1 87 ? -5.347 -14.846 11.198 1.00 97.25 87 TRP A CA 1
ATOM 680 C C . TRP A 1 87 ? -6.637 -14.029 11.277 1.00 97.25 87 TRP A C 1
ATOM 682 O O . TRP A 1 87 ? -6.612 -12.831 10.980 1.00 97.25 87 TRP A O 1
ATOM 692 N N . ASP A 1 88 ? -7.755 -14.651 11.640 1.00 96.12 88 ASP A N 1
ATOM 693 C CA . ASP A 1 88 ? -9.037 -13.958 11.772 1.00 96.12 88 ASP A CA 1
ATOM 694 C C . ASP A 1 88 ? -9.119 -13.211 13.117 1.00 96.12 88 ASP A C 1
ATOM 696 O O . ASP A 1 88 ? -9.644 -12.095 13.194 1.00 96.12 88 ASP A O 1
ATOM 700 N N . GLU A 1 89 ? -8.498 -13.749 14.163 1.00 98.00 89 GLU A N 1
ATOM 701 C CA . GLU A 1 89 ? -8.298 -13.109 15.460 1.00 98.00 89 GLU A CA 1
ATOM 702 C C . GLU A 1 89 ? -7.309 -11.941 15.354 1.00 98.00 89 GLU A C 1
ATOM 704 O O . GLU A 1 89 ? -7.575 -10.860 15.887 1.00 98.00 89 GLU A O 1
ATOM 709 N N . VAL A 1 90 ? -6.209 -12.103 14.607 1.00 98.19 90 VAL A N 1
ATOM 710 C CA . VAL A 1 90 ? -5.283 -11.000 14.291 1.00 98.19 90 VAL A CA 1
ATOM 711 C C . VAL A 1 90 ? -6.038 -9.864 13.601 1.00 98.19 90 VAL A C 1
ATOM 713 O O . VAL A 1 90 ? -5.955 -8.713 14.035 1.00 98.19 90 VAL A O 1
ATOM 716 N N . GLU A 1 91 ? -6.808 -10.176 12.557 1.00 97.06 91 GLU A N 1
ATOM 717 C CA . GLU A 1 91 ? -7.517 -9.161 11.777 1.00 97.06 91 GLU A CA 1
ATOM 718 C C . GLU A 1 91 ? -8.612 -8.460 12.590 1.00 97.06 91 GLU A C 1
ATOM 720 O O . GLU A 1 91 ? -8.680 -7.230 12.609 1.00 97.06 91 GLU A O 1
ATOM 725 N N . SER A 1 92 ? -9.438 -9.211 13.322 1.00 95.88 92 SER A N 1
ATOM 726 C CA . SER A 1 92 ? -10.483 -8.630 14.176 1.00 95.88 92 SER A CA 1
ATOM 727 C C . SER A 1 92 ? -9.906 -7.769 15.306 1.00 95.88 92 SER A C 1
ATOM 729 O O . SER A 1 92 ? -10.455 -6.706 15.619 1.00 95.88 92 SER A O 1
ATOM 731 N N . THR A 1 93 ? -8.762 -8.161 15.873 1.00 96.94 93 THR A N 1
ATOM 732 C CA . THR A 1 93 ? -8.061 -7.367 16.888 1.00 96.94 93 THR A CA 1
ATOM 733 C C . THR A 1 93 ? -7.517 -6.069 16.290 1.00 96.94 93 THR A C 1
ATOM 735 O O . THR A 1 93 ? -7.732 -4.994 16.857 1.00 96.94 93 THR A O 1
ATOM 738 N N . TYR A 1 94 ? -6.885 -6.120 15.114 1.00 97.50 94 TYR A N 1
ATOM 739 C CA . TYR A 1 94 ? -6.412 -4.914 14.432 1.00 97.50 94 TYR A CA 1
ATOM 740 C C . TYR A 1 94 ? -7.544 -4.012 13.916 1.00 97.50 94 TYR A C 1
ATOM 742 O O . TYR A 1 94 ? -7.374 -2.787 13.902 1.00 97.50 94 TYR A O 1
ATOM 750 N N . ASP A 1 95 ? -8.717 -4.550 13.565 1.00 94.88 95 ASP A N 1
ATOM 751 C CA . ASP A 1 95 ? -9.907 -3.737 13.261 1.00 94.88 95 ASP A CA 1
ATOM 752 C C . ASP A 1 95 ? -10.341 -2.888 14.462 1.00 94.88 95 ASP A C 1
ATOM 754 O O . ASP A 1 95 ? -10.665 -1.699 14.328 1.00 94.88 95 ASP A O 1
ATOM 758 N N . LEU A 1 96 ? -10.278 -3.470 15.663 1.00 91.00 96 LEU A N 1
ATOM 759 C CA . LEU A 1 96 ? -10.547 -2.749 16.900 1.00 91.00 96 LEU A CA 1
ATOM 760 C C . LEU A 1 96 ? -9.450 -1.719 17.200 1.00 91.00 96 LEU A C 1
ATOM 762 O O . LEU A 1 96 ? -9.774 -0.562 17.476 1.00 91.00 96 LEU A O 1
ATOM 766 N N . ILE A 1 97 ? -8.171 -2.093 17.089 1.00 94.00 97 ILE A N 1
ATOM 767 C CA . ILE A 1 97 ? -7.028 -1.191 17.322 1.00 94.00 97 ILE A CA 1
ATOM 768 C C . ILE A 1 97 ? -7.106 0.037 16.407 1.00 94.00 97 ILE A C 1
ATOM 770 O O . ILE A 1 97 ? -7.076 1.172 16.879 1.00 94.00 97 ILE A O 1
ATOM 774 N N . THR A 1 98 ? -7.272 -0.166 15.100 1.00 92.88 98 THR A N 1
ATOM 775 C CA . THR A 1 98 ? -7.359 0.928 14.114 1.00 92.88 98 THR A CA 1
ATOM 776 C C . THR A 1 98 ? -8.656 1.736 14.239 1.00 92.88 98 THR A C 1
ATOM 778 O O . THR A 1 98 ? -8.723 2.901 13.841 1.00 92.88 98 THR A O 1
ATOM 781 N N . SER A 1 99 ? -9.690 1.179 14.875 1.00 88.00 99 SER A N 1
ATOM 782 C CA . SER A 1 99 ? -10.868 1.946 15.286 1.00 88.00 99 SER A CA 1
ATOM 783 C C . SER A 1 99 ? -10.631 2.799 16.533 1.00 88.00 99 SER A C 1
ATOM 785 O O . SER A 1 99 ? -11.166 3.905 16.598 1.00 88.00 99 SER A O 1
ATOM 787 N N . LEU A 1 100 ? -9.826 2.336 17.492 1.00 87.94 100 LEU A N 1
ATOM 788 C CA . LEU A 1 100 ? -9.437 3.098 18.685 1.00 87.94 100 LEU A CA 1
ATOM 789 C C . LEU A 1 100 ? -8.436 4.214 18.358 1.00 87.94 100 LEU A C 1
ATOM 791 O O . LEU A 1 100 ? -8.522 5.320 18.904 1.00 87.94 100 LEU A O 1
ATOM 795 N N . GLU A 1 101 ? -7.491 3.930 17.463 1.00 89.69 101 GLU A N 1
ATOM 796 C CA . GLU A 1 101 ? -6.377 4.812 17.111 1.00 89.69 101 GLU A CA 1
ATOM 797 C C . GLU A 1 101 ? -6.238 4.983 15.594 1.00 89.69 101 GLU A C 1
ATOM 799 O O . GLU A 1 101 ? -5.212 4.638 15.013 1.00 89.69 101 GLU A O 1
ATOM 804 N N . PRO A 1 102 ? -7.242 5.576 14.923 1.00 89.62 102 PRO A N 1
ATOM 805 C CA . PRO A 1 102 ? -7.271 5.680 13.461 1.00 89.62 102 PRO A CA 1
ATOM 806 C C . PRO A 1 102 ? -6.169 6.551 12.859 1.00 89.62 102 PRO A C 1
ATOM 808 O O . PRO A 1 102 ? -6.018 6.569 11.645 1.00 89.62 102 PRO A O 1
ATOM 811 N N . ARG A 1 103 ? -5.424 7.298 13.675 1.00 88.12 103 ARG A N 1
ATOM 812 C CA . ARG A 1 103 ? -4.324 8.154 13.210 1.00 88.12 103 ARG A CA 1
ATOM 813 C C . ARG A 1 103 ? -2.951 7.623 13.556 1.00 88.12 103 ARG A C 1
ATOM 815 O O . ARG A 1 103 ? -1.965 8.271 13.227 1.00 88.12 103 ARG A O 1
ATOM 822 N N . GLU A 1 104 ? -2.892 6.491 14.244 1.00 93.25 104 GLU A N 1
ATOM 823 C CA . GLU A 1 104 ? -1.618 5.865 14.531 1.00 93.25 104 GLU A CA 1
ATOM 824 C C . GLU A 1 104 ? -1.199 5.051 13.305 1.00 93.25 104 GLU A C 1
ATOM 826 O O . GLU A 1 104 ? -1.721 3.965 13.050 1.00 93.25 104 GLU A O 1
ATOM 831 N N . GLU A 1 105 ? -0.288 5.621 12.513 1.00 95.50 105 GLU A N 1
ATOM 832 C CA . GLU A 1 105 ? 0.226 5.029 11.272 1.00 95.50 105 GLU A CA 1
ATOM 833 C C . GLU A 1 105 ? 0.764 3.616 11.513 1.00 95.50 105 GLU A C 1
ATOM 835 O O . GLU A 1 105 ? 0.526 2.715 10.707 1.00 95.50 105 GLU A O 1
ATOM 840 N N . PHE A 1 106 ? 1.435 3.402 12.649 1.00 96.38 106 PHE A N 1
ATOM 841 C CA . PHE A 1 106 ? 2.021 2.116 13.002 1.00 96.38 106 PHE A CA 1
ATOM 842 C C . PHE A 1 106 ? 0.990 0.979 13.001 1.00 96.38 106 PHE A C 1
ATOM 844 O O . PHE A 1 106 ? 1.270 -0.098 12.469 1.00 96.38 106 PHE A O 1
ATOM 851 N N . HIS A 1 107 ? -0.207 1.214 13.548 1.00 97.19 107 HIS A N 1
ATOM 852 C CA . HIS A 1 107 ? -1.253 0.195 13.636 1.00 97.19 107 HIS A CA 1
ATOM 853 C C . HIS A 1 107 ? -1.810 -0.192 12.266 1.00 97.19 107 HIS A C 1
ATOM 855 O O . HIS A 1 107 ? -2.045 -1.373 12.014 1.00 97.19 107 HIS A O 1
ATOM 861 N N . TRP A 1 108 ? -1.981 0.779 11.368 1.00 98.19 108 TRP A N 1
ATOM 862 C CA . TRP A 1 108 ? -2.419 0.510 9.999 1.00 98.19 108 TRP A CA 1
ATOM 863 C C . TRP A 1 108 ? -1.379 -0.282 9.215 1.00 98.19 108 TRP A C 1
ATOM 865 O O . TRP A 1 108 ? -1.722 -1.289 8.604 1.00 98.19 108 TRP A O 1
ATOM 875 N N . VAL A 1 109 ? -0.108 0.127 9.285 1.00 98.44 109 VAL A N 1
ATOM 876 C CA . VAL A 1 109 ? 0.995 -0.583 8.620 1.00 98.44 109 VAL A CA 1
ATOM 877 C C . VAL A 1 109 ? 1.055 -2.039 9.084 1.00 98.44 109 VAL A C 1
ATOM 879 O O . VAL A 1 109 ? 1.112 -2.937 8.249 1.00 98.44 109 VAL A O 1
ATOM 882 N N . HIS A 1 110 ? 0.953 -2.297 10.391 1.00 98.31 110 HIS A N 1
ATOM 883 C CA . HIS A 1 110 ? 0.980 -3.667 10.912 1.00 98.31 110 HIS A CA 1
ATOM 884 C C . HIS A 1 110 ? -0.242 -4.480 10.499 1.00 98.31 110 HIS A C 1
ATOM 886 O O . HIS A 1 110 ? -0.090 -5.642 10.135 1.00 98.31 110 HIS A O 1
ATOM 892 N N . ARG A 1 111 ? -1.441 -3.887 10.488 1.00 98.38 111 ARG A N 1
ATOM 893 C CA . ARG A 1 111 ? -2.647 -4.570 10.002 1.00 98.38 111 ARG A CA 1
ATOM 894 C C . ARG A 1 111 ? -2.482 -5.020 8.545 1.00 98.38 111 ARG A C 1
ATOM 896 O O . ARG A 1 111 ? -2.712 -6.188 8.238 1.00 98.38 111 ARG A O 1
ATOM 903 N N . ILE A 1 112 ? -2.007 -4.128 7.668 1.00 98.62 112 ILE A N 1
ATOM 904 C CA . ILE A 1 112 ? -1.739 -4.446 6.253 1.00 98.62 112 ILE A CA 1
ATOM 905 C C . ILE A 1 112 ? -0.639 -5.508 6.142 1.00 98.62 112 ILE A C 1
ATOM 907 O O . ILE A 1 112 ? -0.777 -6.451 5.371 1.00 98.62 112 ILE A O 1
ATOM 911 N N . TRP A 1 113 ? 0.438 -5.398 6.923 1.00 98.31 113 TRP A N 1
ATOM 912 C CA . TRP A 1 113 ? 1.542 -6.358 6.912 1.00 98.31 113 TRP A CA 1
ATOM 913 C C . TRP A 1 113 ? 1.111 -7.758 7.375 1.00 98.31 113 TRP A C 1
ATOM 915 O O . TRP A 1 113 ? 1.423 -8.766 6.733 1.00 98.31 113 TRP A O 1
ATOM 925 N N . HIS A 1 114 ? 0.347 -7.859 8.463 1.00 98.44 114 HIS A N 1
ATOM 926 C CA . HIS A 1 114 ? -0.165 -9.138 8.944 1.00 98.44 114 HIS A CA 1
ATOM 927 C C . HIS A 1 114 ? -1.123 -9.771 7.937 1.00 98.44 114 HIS A C 1
ATOM 929 O O . HIS A 1 114 ? -0.940 -10.940 7.599 1.00 98.44 114 HIS A O 1
ATOM 935 N N . ARG A 1 115 ? -2.095 -9.016 7.409 1.00 98.31 115 ARG A N 1
ATOM 936 C CA . ARG A 1 115 ? -3.090 -9.571 6.482 1.00 98.31 115 ARG A CA 1
ATOM 937 C C . ARG A 1 115 ? -2.512 -9.835 5.093 1.00 98.31 115 ARG A C 1
ATOM 939 O O . ARG A 1 115 ? -2.685 -10.920 4.552 1.00 98.31 115 ARG A O 1
ATOM 946 N N . GLY A 1 116 ? -1.804 -8.863 4.532 1.00 97.44 116 GLY A N 1
ATOM 947 C CA . GLY A 1 116 ? -1.348 -8.870 3.146 1.00 97.44 116 GLY A CA 1
ATOM 948 C C . GLY A 1 116 ? -0.035 -9.596 2.908 1.00 97.44 116 GLY A C 1
ATOM 949 O O . GLY A 1 116 ? 0.159 -10.090 1.809 1.00 97.44 116 GLY A O 1
ATOM 950 N N . ILE A 1 117 ? 0.858 -9.690 3.898 1.00 97.75 117 ILE A N 1
ATOM 951 C CA . ILE A 1 117 ? 2.150 -10.376 3.737 1.00 97.75 117 ILE A CA 1
ATOM 952 C C . ILE A 1 117 ? 2.143 -11.713 4.465 1.00 97.75 117 ILE A C 1
ATOM 954 O O . ILE A 1 117 ? 2.368 -12.748 3.837 1.00 97.75 117 ILE A O 1
ATOM 958 N N . ASN A 1 118 ? 1.871 -11.706 5.770 1.00 97.88 118 ASN A N 1
ATOM 959 C CA . ASN A 1 118 ? 2.046 -12.893 6.606 1.00 97.88 118 ASN A CA 1
ATOM 960 C C . ASN A 1 118 ? 0.925 -13.921 6.421 1.00 97.88 118 ASN A C 1
ATOM 962 O O . ASN A 1 118 ? 1.217 -15.085 6.155 1.00 97.88 118 ASN A O 1
ATOM 966 N N . ALA A 1 119 ? -0.342 -13.505 6.498 1.00 97.88 119 ALA A N 1
ATOM 967 C CA . ALA A 1 119 ? -1.468 -14.417 6.304 1.00 97.88 119 ALA A CA 1
ATOM 968 C C . ALA A 1 119 ? -1.465 -14.990 4.880 1.00 97.88 119 ALA A C 1
ATOM 970 O O . ALA A 1 119 ? -1.605 -16.200 4.706 1.00 97.88 119 ALA A O 1
ATOM 971 N N . VAL A 1 120 ? -1.203 -14.150 3.869 1.00 97.31 120 VAL A N 1
ATOM 972 C CA . VAL A 1 120 ? -1.026 -14.595 2.477 1.00 97.31 120 VAL A CA 1
ATOM 973 C C . VAL A 1 120 ? 0.120 -15.607 2.357 1.00 97.31 120 VAL A C 1
ATOM 975 O O . VAL A 1 120 ? -0.089 -16.694 1.829 1.00 97.31 120 VAL A O 1
ATOM 978 N N . ALA A 1 121 ? 1.303 -15.316 2.912 1.00 96.81 121 ALA A N 1
ATOM 979 C CA . ALA A 1 121 ? 2.419 -16.266 2.898 1.00 96.81 121 ALA A CA 1
ATOM 980 C C . ALA A 1 121 ? 2.055 -17.602 3.556 1.00 96.81 121 ALA A C 1
ATOM 982 O O . ALA A 1 121 ? 2.423 -18.657 3.045 1.00 96.81 121 ALA A O 1
ATOM 983 N N . SER A 1 122 ? 1.321 -17.560 4.672 1.00 96.75 122 SER A N 1
ATOM 984 C CA . SER A 1 122 ? 0.932 -18.765 5.401 1.00 96.75 122 SER A CA 1
ATOM 985 C C . SER A 1 122 ? 0.032 -19.680 4.573 1.00 96.75 122 SER A C 1
ATOM 987 O O . SER A 1 122 ? 0.204 -20.892 4.626 1.00 96.75 122 SER A O 1
ATOM 989 N N . VAL A 1 123 ? -0.888 -19.126 3.770 1.00 96.31 123 VAL A N 1
ATOM 990 C CA . VAL A 1 123 ? -1.774 -19.946 2.935 1.00 96.31 123 VAL A CA 1
ATOM 991 C C . VAL A 1 123 ? -1.027 -20.517 1.736 1.00 96.31 123 VAL A C 1
ATOM 993 O O . VAL A 1 123 ? -1.235 -21.680 1.409 1.00 96.31 123 VAL A O 1
ATOM 996 N N . GLU A 1 124 ? -0.109 -19.754 1.131 1.00 93.56 124 GLU A N 1
ATOM 997 C CA . GLU A 1 124 ? 0.691 -20.186 -0.026 1.00 93.56 124 GLU A CA 1
ATOM 998 C C . GLU A 1 124 ? 1.465 -21.486 0.238 1.00 93.56 124 GLU A C 1
ATOM 1000 O O . GLU A 1 124 ? 1.589 -22.321 -0.664 1.00 93.56 124 GLU A O 1
ATOM 1005 N N . VAL A 1 125 ? 1.948 -21.665 1.470 1.00 94.06 125 VAL A N 1
ATOM 1006 C CA . VAL A 1 125 ? 2.772 -22.809 1.894 1.00 94.06 125 VAL A CA 1
ATOM 1007 C C . VAL A 1 125 ? 2.010 -23.856 2.714 1.00 94.06 12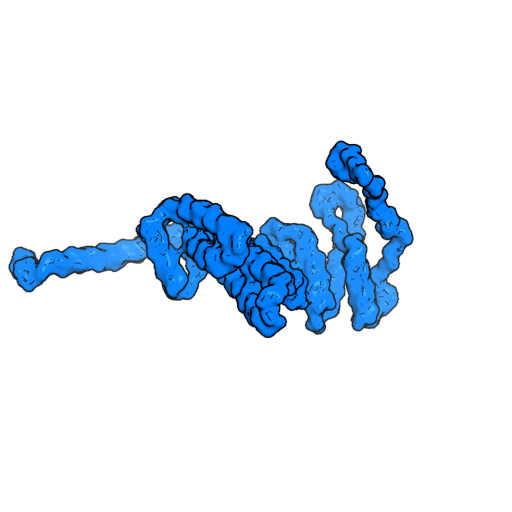5 VAL A C 1
ATOM 1009 O O . VAL A 1 125 ? 2.616 -24.817 3.176 1.00 94.06 125 VAL A O 1
ATOM 1012 N N . ASN A 1 126 ? 0.702 -23.684 2.931 1.00 94.31 126 ASN A N 1
ATOM 1013 C CA . ASN A 1 126 ? -0.087 -24.612 3.741 1.00 94.31 126 ASN A CA 1
ATOM 1014 C C . ASN A 1 126 ? -0.580 -25.802 2.903 1.00 94.31 126 ASN A C 1
ATOM 1016 O O . ASN A 1 126 ? -1.521 -25.677 2.111 1.00 94.31 126 ASN A O 1
ATOM 1020 N N . ASP A 1 127 ? 0.047 -26.960 3.106 1.00 93.62 127 ASP A N 1
ATOM 1021 C CA . ASP A 1 127 ? -0.246 -28.208 2.392 1.00 93.62 127 ASP A CA 1
ATOM 1022 C C . ASP A 1 127 ? -1.475 -28.969 2.911 1.00 93.62 127 ASP A C 1
ATOM 1024 O 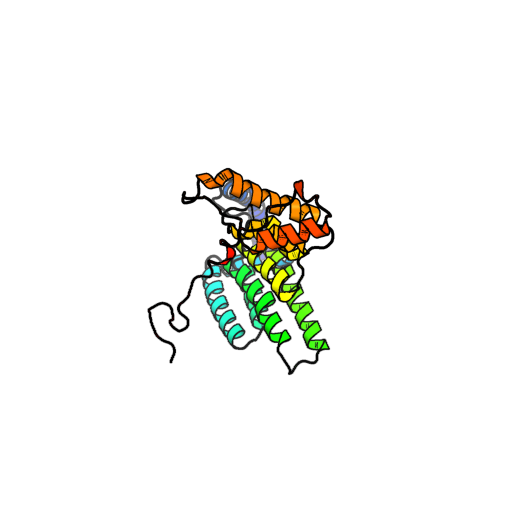O . ASP A 1 127 ? -1.972 -29.856 2.217 1.00 93.62 127 ASP A O 1
ATOM 1028 N N . ASP A 1 128 ? -2.037 -28.571 4.055 1.00 96.06 128 ASP A N 1
ATOM 1029 C CA . ASP A 1 128 ? -3.315 -29.104 4.546 1.00 9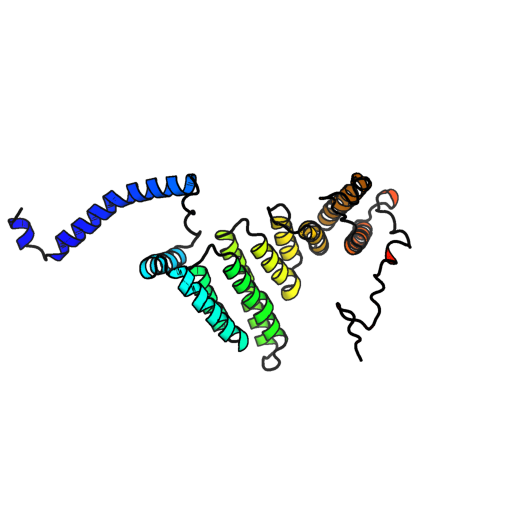6.06 128 ASP A CA 1
ATOM 1030 C C . ASP A 1 128 ? -4.511 -28.532 3.761 1.00 96.06 128 ASP A C 1
ATOM 1032 O O . ASP A 1 128 ? -5.617 -29.081 3.787 1.00 96.06 128 ASP A O 1
ATOM 1036 N N . LEU A 1 129 ? -4.312 -27.417 3.047 1.00 95.88 129 LEU A N 1
ATOM 1037 C CA . LEU A 1 129 ? -5.332 -26.802 2.203 1.00 95.88 129 LEU A CA 1
ATOM 1038 C C . LEU A 1 129 ? -5.309 -27.381 0.788 1.00 95.88 129 LEU A C 1
ATOM 1040 O O . LEU A 1 129 ? -4.268 -27.471 0.136 1.00 95.88 129 LEU A O 1
ATOM 1044 N N . THR A 1 130 ? -6.498 -27.660 0.250 1.00 97.50 130 THR A N 1
ATOM 1045 C CA . THR A 1 130 ? -6.638 -27.947 -1.184 1.00 97.50 130 THR A CA 1
ATOM 1046 C C . THR A 1 130 ? -6.193 -26.739 -2.023 1.00 97.50 130 THR A C 1
ATOM 1048 O O . THR A 1 130 ? -6.348 -25.599 -1.571 1.00 97.50 130 THR A O 1
ATOM 1051 N N . PRO A 1 131 ? -5.725 -26.933 -3.272 1.00 96.81 131 PRO A N 1
ATOM 1052 C CA . PRO A 1 131 ? -5.333 -25.818 -4.139 1.00 96.81 131 PRO A CA 1
ATOM 1053 C C . PRO A 1 131 ? -6.432 -24.759 -4.322 1.00 96.81 131 PRO A C 1
ATOM 1055 O O . PRO A 1 131 ? -6.143 -23.566 -4.349 1.00 96.81 131 PRO A O 1
ATOM 1058 N N . ALA A 1 132 ? -7.699 -25.182 -4.393 1.00 96.88 132 ALA A N 1
ATOM 1059 C CA . ALA A 1 132 ? -8.834 -24.270 -4.520 1.00 96.88 132 ALA A CA 1
ATOM 1060 C C . ALA A 1 132 ? -9.044 -23.417 -3.257 1.00 96.88 132 ALA A C 1
ATOM 1062 O O . ALA A 1 132 ? -9.278 -22.215 -3.355 1.00 96.88 132 ALA A O 1
ATOM 1063 N N . GLU A 1 133 ? -8.928 -24.017 -2.071 1.00 96.94 133 GLU A N 1
ATOM 1064 C CA . GLU A 1 133 ? -9.052 -23.286 -0.805 1.00 96.94 133 GLU A CA 1
ATOM 1065 C C . GLU A 1 133 ? -7.857 -22.351 -0.577 1.00 96.94 133 GLU A C 1
ATOM 1067 O O . GLU A 1 133 ? -8.036 -21.221 -0.124 1.00 96.94 133 GLU A O 1
ATOM 1072 N N . ARG A 1 134 ? -6.649 -22.783 -0.961 1.00 97.06 134 ARG A N 1
ATOM 1073 C CA . ARG A 1 134 ? -5.443 -21.949 -0.952 1.00 97.06 134 ARG A CA 1
ATOM 1074 C C . ARG A 1 134 ? -5.636 -20.695 -1.803 1.00 97.06 134 ARG A C 1
ATOM 1076 O O . ARG A 1 134 ? -5.428 -19.593 -1.301 1.00 97.06 134 ARG A O 1
ATOM 1083 N N . GLN A 1 135 ? -6.100 -20.860 -3.043 1.00 96.50 135 GLN A N 1
ATOM 1084 C CA . GLN A 1 135 ? -6.385 -19.739 -3.940 1.00 96.50 135 GLN A CA 1
ATOM 1085 C C . GLN A 1 135 ? -7.472 -18.821 -3.367 1.00 96.50 135 GLN A C 1
ATOM 1087 O O . GLN A 1 135 ? -7.280 -17.613 -3.286 1.00 96.50 135 GLN A O 1
ATOM 1092 N N . ARG A 1 136 ? -8.581 -19.389 -2.879 1.00 97.62 136 ARG A N 1
ATOM 1093 C CA . ARG A 1 136 ? -9.673 -18.612 -2.279 1.00 97.62 136 ARG A CA 1
ATOM 1094 C C . ARG A 1 136 ? -9.194 -17.744 -1.113 1.00 97.62 136 ARG A C 1
ATOM 1096 O O . ARG A 1 136 ? -9.581 -16.581 -1.021 1.00 97.62 136 ARG A O 1
ATOM 1103 N N . ARG A 1 137 ? -8.395 -18.301 -0.196 1.00 97.56 137 ARG A N 1
ATOM 1104 C CA . ARG A 1 137 ? -7.880 -17.546 0.958 1.00 97.56 137 ARG A CA 1
ATOM 1105 C C . ARG A 1 137 ? -6.828 -16.528 0.551 1.00 97.56 137 ARG A C 1
ATOM 1107 O O . ARG A 1 137 ? -6.830 -15.431 1.097 1.00 97.56 137 ARG A O 1
ATOM 1114 N N . PHE A 1 138 ? -5.974 -16.866 -0.413 1.00 97.75 138 PHE A N 1
ATOM 1115 C CA . PHE A 1 138 ? -5.028 -15.922 -0.999 1.00 97.75 138 PHE A CA 1
ATOM 1116 C C . PHE A 1 138 ? -5.763 -14.689 -1.542 1.00 97.75 138 PHE A C 1
ATOM 1118 O O . PHE A 1 138 ? -5.438 -13.562 -1.162 1.00 97.75 138 PHE A O 1
ATOM 1125 N N . ASP A 1 139 ? -6.797 -14.900 -2.360 1.00 97.19 139 ASP A N 1
ATOM 1126 C CA . ASP A 1 139 ? -7.587 -13.823 -2.964 1.00 97.19 139 ASP A CA 1
ATOM 1127 C C . ASP A 1 139 ? -8.301 -12.990 -1.894 1.00 97.19 139 ASP A C 1
ATOM 1129 O O . ASP A 1 139 ? -8.260 -11.760 -1.925 1.00 97.19 139 ASP A O 1
ATOM 1133 N N . LEU A 1 140 ? -8.902 -13.650 -0.897 1.00 97.44 140 LEU A N 1
ATOM 1134 C CA . LEU A 1 140 ? -9.560 -12.980 0.223 1.00 97.44 140 LEU A CA 1
ATOM 1135 C C . LEU A 1 140 ? -8.589 -12.089 1.014 1.00 97.44 140 LEU A C 1
ATOM 1137 O O . LEU A 1 140 ? -8.869 -10.912 1.231 1.00 97.44 140 LEU A O 1
ATOM 1141 N N . TYR A 1 141 ? -7.460 -12.641 1.462 1.00 98.25 141 TYR A N 1
ATOM 1142 C CA . TYR A 1 141 ? -6.531 -11.936 2.347 1.00 98.25 141 TYR A CA 1
ATOM 1143 C C . TYR A 1 141 ? -5.808 -10.802 1.624 1.00 98.25 141 TYR A C 1
ATOM 1145 O O . TYR A 1 141 ? -5.641 -9.719 2.185 1.00 98.25 141 TYR A O 1
ATOM 1153 N N . SER A 1 142 ? -5.422 -11.023 0.368 1.00 97.25 142 SER A N 1
ATOM 1154 C CA . SER A 1 142 ? -4.782 -9.990 -0.441 1.00 97.25 142 SER A CA 1
ATOM 1155 C C . SER A 1 142 ? -5.743 -8.845 -0.774 1.00 97.25 142 SER A C 1
ATOM 1157 O O . SER A 1 142 ? -5.363 -7.688 -0.606 1.00 97.25 142 SER A O 1
ATOM 1159 N N . THR A 1 143 ? -7.002 -9.138 -1.127 1.00 97.31 143 THR A N 1
ATOM 1160 C CA . THR A 1 143 ? -8.034 -8.110 -1.361 1.00 97.31 143 THR A CA 1
ATOM 1161 C C . THR A 1 143 ? -8.276 -7.280 -0.104 1.00 97.31 143 THR A C 1
ATOM 1163 O O . THR A 1 143 ? -8.223 -6.053 -0.153 1.00 97.31 143 THR A O 1
ATOM 1166 N N . GLN A 1 144 ? -8.440 -7.932 1.050 1.00 98.06 144 GLN A N 1
ATOM 1167 C CA . GLN A 1 144 ? -8.631 -7.226 2.318 1.00 98.06 144 GLN A CA 1
ATOM 1168 C C . GLN A 1 144 ? -7.445 -6.331 2.671 1.00 98.06 144 GLN A C 1
ATOM 1170 O O . GLN A 1 144 ? -7.646 -5.227 3.161 1.00 98.06 144 GLN A O 1
ATOM 1175 N N . ALA A 1 145 ? -6.208 -6.757 2.408 1.00 98.31 145 ALA A N 1
ATOM 1176 C CA . ALA A 1 145 ? -5.041 -5.917 2.665 1.00 98.31 145 ALA A CA 1
ATOM 1177 C C . ALA A 1 145 ? -5.054 -4.619 1.837 1.00 98.31 145 ALA A C 1
ATOM 1179 O O . ALA A 1 145 ? -4.656 -3.571 2.350 1.00 98.31 145 ALA A O 1
ATOM 1180 N N . ILE A 1 146 ? -5.543 -4.672 0.592 1.00 98.19 146 ILE A N 1
ATOM 1181 C CA . ILE A 1 146 ? -5.722 -3.478 -0.242 1.00 98.19 146 ILE A CA 1
ATOM 1182 C C . ILE A 1 146 ? -6.832 -2.585 0.317 1.00 98.19 146 ILE A C 1
ATOM 1184 O O . ILE A 1 146 ? -6.584 -1.400 0.524 1.00 98.19 146 ILE A O 1
ATOM 1188 N N . GLU A 1 147 ? -7.998 -3.143 0.651 1.00 97.62 147 GLU A N 1
ATOM 1189 C CA . GLU A 1 147 ? -9.121 -2.392 1.243 1.00 97.62 147 GLU A CA 1
ATOM 1190 C C . GLU A 1 147 ? -8.726 -1.705 2.561 1.00 97.62 147 GLU A C 1
ATOM 1192 O O . GLU A 1 147 ? -9.054 -0.541 2.802 1.00 97.62 147 GLU A O 1
ATOM 1197 N N . ILE A 1 148 ? -7.970 -2.404 3.413 1.00 97.94 148 ILE A N 1
ATOM 1198 C CA . ILE A 1 148 ? -7.425 -1.858 4.660 1.00 97.94 148 ILE A CA 1
ATOM 1199 C C . ILE A 1 148 ? -6.471 -0.700 4.359 1.00 97.94 148 ILE A C 1
ATOM 1201 O O . ILE A 1 148 ? -6.530 0.327 5.034 1.00 97.94 148 ILE A O 1
ATOM 1205 N N . GLY A 1 149 ? -5.596 -0.854 3.363 1.00 97.94 149 GLY A N 1
ATOM 1206 C CA . GLY A 1 149 ? -4.670 0.191 2.939 1.00 97.94 149 GLY A CA 1
ATOM 1207 C C . GLY A 1 149 ? -5.381 1.436 2.413 1.00 97.94 149 GLY A C 1
ATOM 1208 O O . GLY A 1 149 ? -5.049 2.548 2.818 1.00 97.94 149 GLY A O 1
ATOM 1209 N N . GLU A 1 150 ? -6.410 1.267 1.585 1.00 97.06 150 GLU A N 1
ATOM 1210 C CA . GLU A 1 150 ? -7.238 2.371 1.092 1.00 97.06 150 GLU A CA 1
ATOM 1211 C C . GLU A 1 150 ? -7.941 3.099 2.245 1.00 97.06 150 GLU A C 1
ATOM 1213 O O . GLU A 1 150 ? -7.808 4.318 2.374 1.00 97.06 150 GLU A O 1
ATOM 1218 N N . ALA A 1 151 ? -8.577 2.358 3.158 1.00 94.19 151 ALA A N 1
ATOM 1219 C CA . ALA A 1 151 ? -9.199 2.930 4.351 1.00 94.19 151 ALA A CA 1
ATOM 1220 C C . ALA A 1 151 ? -8.186 3.649 5.263 1.00 94.19 151 ALA A C 1
ATOM 1222 O O . ALA A 1 151 ? -8.509 4.663 5.886 1.00 94.19 151 ALA A O 1
ATOM 1223 N N . ALA A 1 152 ? -6.949 3.152 5.343 1.00 95.88 152 ALA A N 1
ATOM 1224 C CA . ALA A 1 152 ? -5.877 3.792 6.095 1.00 95.88 152 ALA A CA 1
ATOM 1225 C C . ALA A 1 152 ? -5.447 5.121 5.453 1.00 95.88 152 ALA A C 1
ATOM 1227 O O . ALA A 1 152 ? -5.247 6.110 6.159 1.00 95.88 152 ALA A O 1
ATOM 1228 N N . LEU A 1 153 ? -5.357 5.176 4.121 1.00 95.88 153 LEU A N 1
ATOM 1229 C CA . LEU A 1 153 ? -5.027 6.392 3.374 1.00 95.88 153 LEU A CA 1
ATOM 1230 C C . LEU A 1 153 ? -6.136 7.448 3.427 1.00 95.88 153 LEU A C 1
ATOM 1232 O O . LEU A 1 153 ? -5.834 8.636 3.346 1.00 95.88 153 LEU A O 1
ATOM 1236 N N . GLU A 1 154 ? -7.394 7.060 3.641 1.00 91.94 154 GLU A N 1
ATOM 1237 C CA . GLU A 1 154 ? -8.455 8.022 3.968 1.00 91.94 154 GLU A CA 1
ATOM 1238 C C . GLU A 1 154 ? -8.199 8.727 5.314 1.00 91.94 154 GLU A C 1
ATOM 1240 O O . GLU A 1 154 ? -8.522 9.906 5.470 1.00 91.94 154 GLU A O 1
ATOM 1245 N N . GLN A 1 155 ? -7.601 8.033 6.293 1.00 87.81 155 GLN A N 1
ATOM 1246 C CA . GLN A 1 155 ? -7.232 8.633 7.586 1.00 87.81 155 GLN A CA 1
ATOM 1247 C C . GLN A 1 155 ? -5.919 9.414 7.522 1.00 87.81 155 GLN A C 1
ATOM 1249 O O . GLN A 1 155 ? -5.764 10.439 8.190 1.00 87.81 155 GLN A O 1
ATOM 1254 N N . LEU A 1 156 ? -4.955 8.884 6.771 1.00 93.62 156 LEU A N 1
ATOM 1255 C CA . LEU A 1 156 ? -3.563 9.319 6.735 1.00 93.62 156 LEU A CA 1
ATOM 1256 C C . LEU A 1 156 ? -3.102 9.491 5.274 1.00 93.62 156 LEU A C 1
ATOM 1258 O O . LEU A 1 156 ? -2.223 8.761 4.810 1.00 93.62 156 LEU A O 1
ATOM 1262 N N . PRO A 1 157 ? -3.649 10.476 4.533 1.00 93.50 157 PRO A N 1
ATOM 1263 C CA . PRO A 1 157 ? -3.436 10.608 3.086 1.00 93.50 157 PRO A CA 1
ATOM 1264 C C . PRO A 1 157 ? -1.980 10.868 2.686 1.00 93.50 157 PRO A C 1
ATOM 1266 O O . PRO A 1 157 ? -1.574 10.537 1.573 1.00 93.50 157 PRO A O 1
ATOM 1269 N N . ASN A 1 158 ? -1.172 11.411 3.597 1.00 94.25 158 ASN A N 1
ATOM 1270 C CA . ASN A 1 158 ? 0.242 11.705 3.359 1.00 94.25 158 ASN A CA 1
ATOM 1271 C C . ASN A 1 158 ? 1.182 10.630 3.933 1.00 94.25 158 ASN A C 1
ATOM 1273 O O . ASN A 1 158 ? 2.385 10.864 4.030 1.00 94.25 158 ASN A O 1
ATOM 1277 N N . SER A 1 159 ? 0.660 9.471 4.353 1.00 96.50 159 SER A N 1
ATOM 1278 C CA . SER A 1 159 ? 1.487 8.399 4.908 1.00 96.50 159 SER A CA 1
ATOM 1279 C C . SER A 1 159 ? 2.332 7.731 3.827 1.00 96.50 159 SER A C 1
ATOM 1281 O O . SER A 1 159 ? 1.823 7.033 2.949 1.00 96.50 159 SER A O 1
ATOM 1283 N N . VAL A 1 160 ? 3.650 7.901 3.934 1.00 97.62 160 VAL A N 1
ATOM 1284 C CA . VAL A 1 160 ? 4.625 7.158 3.127 1.00 97.62 160 VAL A CA 1
ATOM 1285 C C . VAL A 1 160 ? 4.621 5.682 3.515 1.00 97.62 160 VAL A C 1
ATOM 1287 O O . VAL A 1 160 ? 4.634 4.830 2.633 1.00 97.62 160 VAL A O 1
ATOM 1290 N N . LYS A 1 161 ? 4.552 5.355 4.814 1.00 97.69 161 LYS A N 1
ATOM 1291 C CA . LYS A 1 161 ? 4.691 3.964 5.271 1.00 97.69 161 LYS A CA 1
ATOM 1292 C C . LYS A 1 161 ? 3.509 3.086 4.878 1.00 97.69 161 LYS A C 1
ATOM 1294 O O . LYS A 1 161 ? 3.708 1.922 4.550 1.00 97.69 161 LYS A O 1
ATOM 1299 N N . ILE A 1 162 ? 2.288 3.627 4.876 1.00 98.25 162 ILE A N 1
ATOM 1300 C CA . ILE A 1 162 ? 1.115 2.890 4.389 1.00 98.25 162 ILE A CA 1
ATOM 1301 C C . ILE A 1 162 ? 1.280 2.591 2.896 1.00 98.25 162 ILE A C 1
ATOM 1303 O O . ILE A 1 162 ? 1.092 1.449 2.483 1.00 98.25 162 ILE A O 1
ATOM 1307 N N . ARG A 1 163 ? 1.706 3.576 2.092 1.00 98.25 163 ARG A N 1
ATOM 1308 C CA . ARG A 1 163 ? 1.965 3.379 0.654 1.00 98.25 163 ARG A CA 1
ATOM 1309 C C . ARG A 1 163 ? 3.081 2.374 0.402 1.00 98.25 163 ARG A C 1
ATOM 1311 O O . ARG A 1 163 ? 2.940 1.529 -0.475 1.00 98.25 163 ARG A O 1
ATOM 1318 N N . GLU A 1 164 ? 4.158 2.430 1.179 1.00 97.44 164 GLU A N 1
ATOM 1319 C CA . GLU A 1 164 ? 5.258 1.464 1.125 1.00 97.44 164 GLU A CA 1
ATOM 1320 C C . GLU A 1 164 ? 4.763 0.045 1.428 1.00 97.44 164 GLU A C 1
ATOM 1322 O O . GLU A 1 164 ? 5.033 -0.878 0.657 1.00 97.44 164 GLU A O 1
ATOM 1327 N N . GLN A 1 165 ? 3.962 -0.119 2.485 1.00 98.31 165 GLN A N 1
ATOM 1328 C CA . GLN A 1 165 ? 3.404 -1.416 2.859 1.00 98.31 165 GLN A CA 1
ATOM 1329 C C . GLN A 1 165 ? 2.427 -1.956 1.805 1.00 98.31 165 GLN A C 1
ATOM 1331 O O . GLN A 1 165 ? 2.467 -3.143 1.483 1.00 98.31 165 GLN A O 1
ATOM 1336 N N . MET A 1 166 ? 1.580 -1.101 1.221 1.00 98.44 166 MET A N 1
ATOM 1337 C CA . MET A 1 166 ? 0.706 -1.481 0.104 1.00 98.44 166 MET A CA 1
ATOM 1338 C C . MET A 1 166 ? 1.514 -1.857 -1.143 1.00 98.44 166 MET A C 1
ATOM 1340 O O . MET A 1 166 ? 1.208 -2.850 -1.800 1.00 98.44 166 MET A O 1
ATOM 1344 N N . ALA A 1 167 ? 2.572 -1.104 -1.465 1.00 97.94 167 ALA A N 1
ATOM 1345 C CA . ALA A 1 167 ? 3.457 -1.413 -2.585 1.00 97.94 167 ALA A CA 1
ATOM 1346 C C . ALA A 1 167 ? 4.142 -2.778 -2.416 1.00 97.94 167 ALA A C 1
ATOM 1348 O O . ALA A 1 167 ? 4.350 -3.487 -3.401 1.00 97.94 167 ALA A O 1
ATOM 1349 N N . GLU A 1 168 ? 4.465 -3.167 -1.179 1.00 97.31 168 GLU A N 1
ATOM 1350 C CA . GLU A 1 168 ? 4.974 -4.500 -0.863 1.00 97.31 168 GLU A CA 1
ATOM 1351 C C . GLU A 1 168 ? 3.943 -5.597 -1.158 1.00 97.31 168 GLU A C 1
ATOM 1353 O O . GLU A 1 168 ? 4.278 -6.566 -1.837 1.00 97.31 168 GLU A O 1
ATOM 1358 N N . VAL A 1 169 ? 2.683 -5.423 -0.741 1.00 98.31 169 VAL A N 1
ATOM 1359 C CA . VAL A 1 169 ? 1.599 -6.376 -1.054 1.00 98.31 169 VAL A CA 1
ATOM 1360 C C . VAL A 1 169 ? 1.428 -6.522 -2.569 1.00 98.31 169 VAL A C 1
ATOM 1362 O O . VAL A 1 169 ? 1.414 -7.643 -3.086 1.00 98.31 169 VAL A O 1
ATOM 1365 N N . TYR A 1 170 ? 1.379 -5.404 -3.298 1.00 98.50 170 TYR A N 1
ATOM 1366 C CA . TYR A 1 170 ? 1.267 -5.417 -4.756 1.00 98.50 170 TYR A CA 1
ATOM 1367 C C . TYR A 1 170 ? 2.439 -6.139 -5.431 1.00 98.50 170 TYR A C 1
ATOM 1369 O O . TYR A 1 170 ? 2.222 -6.989 -6.295 1.00 98.50 170 TYR A O 1
ATOM 1377 N N . ARG A 1 171 ? 3.686 -5.836 -5.041 1.00 96.19 171 ARG A N 1
ATOM 1378 C CA . ARG A 1 171 ? 4.874 -6.363 -5.734 1.00 96.19 171 ARG A CA 1
ATOM 1379 C C . ARG A 1 171 ? 5.208 -7.808 -5.364 1.00 96.19 171 ARG A C 1
ATOM 1381 O O . ARG A 1 171 ? 5.611 -8.561 -6.247 1.00 96.19 171 ARG A O 1
ATOM 1388 N N . GLU A 1 172 ? 5.074 -8.179 -4.091 1.00 95.19 172 GLU A N 1
ATOM 1389 C CA . GLU A 1 172 ? 5.518 -9.482 -3.580 1.00 95.19 172 GLU A CA 1
ATOM 1390 C C . GLU A 1 172 ? 4.419 -10.537 -3.676 1.00 95.19 172 GLU A C 1
ATOM 1392 O O . GLU A 1 172 ? 4.702 -11.682 -4.027 1.00 95.19 172 GLU A O 1
ATOM 1397 N N . LYS A 1 173 ? 3.170 -10.163 -3.373 1.00 95.62 173 LYS A N 1
ATOM 1398 C CA . LYS A 1 173 ? 2.059 -11.118 -3.304 1.00 95.62 173 LYS A CA 1
ATOM 1399 C C . LYS A 1 173 ? 1.244 -11.132 -4.576 1.00 95.62 173 LYS A C 1
ATOM 1401 O O . LYS A 1 173 ? 1.201 -12.145 -5.262 1.00 95.62 173 LYS A O 1
ATOM 1406 N N . LEU A 1 174 ? 0.660 -9.995 -4.933 1.00 96.31 174 LEU A N 1
ATOM 1407 C CA . LEU A 1 174 ? -0.224 -9.916 -6.097 1.00 96.31 174 LEU A CA 1
ATOM 1408 C C . LEU A 1 174 ? 0.534 -9.979 -7.429 1.00 96.31 174 LEU A C 1
ATOM 1410 O O . LEU A 1 174 ? -0.053 -10.314 -8.454 1.00 96.31 174 LEU A O 1
ATOM 1414 N N . ARG A 1 175 ? 1.833 -9.643 -7.423 1.00 95.62 175 ARG A N 1
ATOM 1415 C CA . ARG A 1 175 ? 2.643 -9.397 -8.632 1.00 95.62 175 ARG A CA 1
ATOM 1416 C C . ARG A 1 175 ? 1.990 -8.384 -9.579 1.00 95.62 175 ARG A C 1
ATOM 1418 O O . ARG A 1 175 ? 2.244 -8.388 -10.782 1.00 95.62 175 ARG A O 1
ATOM 1425 N N . ASP A 1 176 ? 1.184 -7.486 -9.023 1.00 97.75 176 ASP A N 1
ATOM 1426 C CA . ASP A 1 176 ? 0.588 -6.369 -9.738 1.00 97.75 176 ASP A CA 1
ATOM 1427 C C . ASP A 1 176 ? 1.581 -5.204 -9.736 1.00 97.75 176 ASP A C 1
ATOM 1429 O O . ASP A 1 176 ? 1.654 -4.373 -8.825 1.00 97.75 176 ASP A O 1
ATOM 1433 N N . TYR A 1 177 ? 2.399 -5.167 -10.783 1.00 97.62 177 TYR A N 1
ATOM 1434 C CA . TYR A 1 177 ? 3.410 -4.130 -10.941 1.00 97.62 177 TYR A CA 1
ATOM 1435 C C . TYR A 1 177 ? 2.809 -2.758 -11.257 1.00 97.62 177 TYR A C 1
ATOM 1437 O O . TYR A 1 177 ? 3.430 -1.747 -10.932 1.00 97.62 177 TYR A O 1
ATOM 1445 N N . CYS A 1 178 ? 1.601 -2.696 -11.820 1.00 98.25 178 CYS A N 1
ATOM 1446 C CA . CYS A 1 178 ? 0.900 -1.435 -12.030 1.00 98.25 178 CYS A CA 1
ATOM 1447 C C . CYS A 1 178 ? 0.449 -0.837 -10.689 1.00 98.25 178 CYS A C 1
ATOM 1449 O O . CYS A 1 178 ? 0.699 0.342 -10.429 1.00 98.25 178 CYS A O 1
ATOM 1451 N N . GLY A 1 179 ? -0.128 -1.658 -9.805 1.00 98.00 179 GLY A N 1
ATOM 1452 C CA . GLY A 1 179 ? -0.470 -1.280 -8.432 1.00 98.00 179 GLY A CA 1
ATOM 1453 C C . GLY A 1 179 ? 0.754 -0.844 -7.622 1.00 98.00 179 GLY A C 1
ATOM 1454 O O . GLY A 1 179 ? 0.741 0.215 -6.989 1.00 98.00 179 GLY A O 1
ATOM 1455 N N . ALA A 1 180 ? 1.866 -1.583 -7.722 1.00 98.38 180 ALA A N 1
ATOM 1456 C CA . ALA A 1 180 ? 3.125 -1.194 -7.084 1.00 98.38 180 ALA A CA 1
ATOM 1457 C C . ALA A 1 180 ? 3.647 0.152 -7.618 1.00 98.38 180 ALA A C 1
ATOM 1459 O O . ALA A 1 180 ? 3.996 1.038 -6.833 1.00 98.38 180 ALA A O 1
ATOM 1460 N N . ALA A 1 181 ? 3.661 0.343 -8.944 1.00 98.44 181 ALA A N 1
ATOM 1461 C CA . ALA A 1 181 ? 4.068 1.600 -9.567 1.00 98.44 181 ALA A CA 1
ATOM 1462 C C . ALA A 1 181 ? 3.196 2.770 -9.094 1.00 98.44 181 ALA A C 1
ATOM 1464 O O . ALA A 1 181 ? 3.733 3.822 -8.754 1.00 98.44 181 ALA A O 1
ATOM 1465 N N . LYS A 1 182 ? 1.873 2.585 -9.003 1.00 98.19 182 LYS A N 1
ATOM 1466 C CA . LYS A 1 182 ? 0.949 3.599 -8.479 1.00 98.19 182 LYS A CA 1
ATOM 1467 C C . LYS A 1 182 ? 1.359 4.046 -7.073 1.00 98.19 182 LYS A C 1
ATOM 1469 O O . LYS A 1 182 ? 1.563 5.237 -6.858 1.00 98.19 182 LYS A O 1
ATOM 1474 N N . MET A 1 183 ? 1.561 3.109 -6.145 1.00 98.38 183 MET A N 1
ATOM 1475 C CA . MET A 1 183 ? 1.928 3.437 -4.760 1.00 98.38 183 MET A CA 1
ATOM 1476 C C . MET A 1 183 ? 3.279 4.161 -4.660 1.00 98.38 183 MET A C 1
ATOM 1478 O O . MET A 1 183 ? 3.377 5.188 -3.986 1.00 98.38 183 MET A O 1
ATOM 1482 N N . TYR A 1 184 ? 4.310 3.688 -5.374 1.00 98.25 184 TYR A N 1
ATOM 1483 C CA . TYR A 1 184 ? 5.611 4.370 -5.419 1.00 98.25 184 TYR A CA 1
ATOM 1484 C C . TYR A 1 184 ? 5.512 5.767 -6.046 1.00 98.25 184 TYR A C 1
ATOM 1486 O O . TYR A 1 184 ? 6.147 6.702 -5.560 1.00 98.25 184 TYR A O 1
ATOM 1494 N N . GLY A 1 185 ? 4.709 5.918 -7.101 1.00 97.81 185 GLY A N 1
ATOM 1495 C CA . GLY A 1 185 ? 4.482 7.190 -7.784 1.00 97.81 185 GLY A CA 1
ATOM 1496 C C . GLY A 1 185 ? 3.746 8.215 -6.925 1.00 97.81 185 GLY A C 1
ATOM 1497 O O . GLY A 1 185 ? 4.082 9.391 -6.979 1.00 97.81 185 GLY A O 1
ATOM 1498 N N . GLU A 1 186 ? 2.794 7.774 -6.104 1.00 97.19 186 GLU A N 1
ATOM 1499 C CA . GLU A 1 186 ? 2.070 8.631 -5.158 1.00 97.19 186 GLU A CA 1
ATOM 1500 C C . GLU A 1 186 ? 2.927 9.039 -3.954 1.00 97.19 186 GLU A C 1
ATOM 1502 O O . GLU A 1 186 ? 2.709 10.111 -3.393 1.00 97.19 186 GLU A O 1
ATOM 1507 N N . MET A 1 187 ? 3.890 8.205 -3.534 1.00 96.56 187 MET A N 1
ATOM 1508 C CA . MET A 1 187 ? 4.691 8.501 -2.343 1.00 96.56 187 MET A CA 1
ATOM 1509 C C . MET A 1 187 ? 6.029 9.181 -2.603 1.00 96.56 187 MET A C 1
ATOM 1511 O O . MET A 1 187 ? 6.537 9.822 -1.692 1.00 96.56 187 MET A O 1
ATOM 1515 N N . LYS A 1 188 ? 6.627 9.039 -3.793 1.00 95.31 188 LYS A N 1
ATOM 1516 C CA . LYS A 1 188 ? 8.013 9.478 -4.063 1.00 95.31 188 LYS A CA 1
ATOM 1517 C C . LYS A 1 188 ? 8.281 10.963 -3.769 1.00 95.31 188 LYS A C 1
ATOM 1519 O O . LYS A 1 188 ? 9.411 11.296 -3.430 1.00 95.31 188 LYS A O 1
ATOM 1524 N N . ASP A 1 189 ? 7.257 11.812 -3.860 1.00 94.00 189 ASP A N 1
ATOM 1525 C CA . ASP A 1 189 ? 7.360 13.264 -3.669 1.00 94.00 189 ASP A CA 1
ATOM 1526 C C . ASP A 1 189 ? 6.876 13.716 -2.273 1.00 94.00 189 ASP A C 1
ATOM 1528 O O . ASP A 1 189 ? 6.870 14.908 -1.961 1.00 94.00 189 ASP A O 1
ATOM 1532 N N . LEU A 1 190 ? 6.462 12.777 -1.412 1.00 95.56 190 LEU A N 1
ATOM 1533 C CA . LEU A 1 190 ? 5.998 13.076 -0.058 1.00 95.56 190 LEU A CA 1
ATOM 1534 C C . LEU A 1 190 ? 7.172 13.271 0.921 1.00 95.56 190 LEU A C 1
ATOM 1536 O O . LEU A 1 190 ? 8.207 12.604 0.808 1.00 95.56 190 LEU A O 1
ATOM 1540 N N . PRO A 1 191 ? 7.015 14.124 1.953 1.00 93.06 191 PRO A N 1
ATOM 1541 C CA . PRO A 1 191 ? 8.001 14.243 3.021 1.00 93.06 191 PRO A CA 1
ATOM 1542 C C . PRO A 1 191 ? 8.261 12.897 3.708 1.00 93.06 191 PRO A C 1
ATOM 1544 O O . PRO A 1 191 ? 7.332 12.208 4.122 1.00 93.06 191 PRO A O 1
ATOM 1547 N N . GLY A 1 192 ? 9.536 12.535 3.859 1.00 88.06 192 GLY A N 1
ATOM 1548 C CA . GLY A 1 192 ? 9.939 11.263 4.468 1.00 88.06 192 GLY A CA 1
ATOM 1549 C C . GLY A 1 192 ? 9.984 10.078 3.500 1.00 88.06 192 GLY A C 1
ATOM 1550 O O . GLY A 1 192 ? 10.344 8.981 3.923 1.00 88.06 192 GLY A O 1
ATOM 1551 N N . ALA A 1 193 ? 9.680 10.281 2.213 1.00 93.56 193 ALA A N 1
ATOM 1552 C CA . ALA A 1 193 ? 9.875 9.260 1.195 1.00 93.56 193 ALA A CA 1
ATOM 1553 C C . ALA A 1 193 ? 11.355 8.888 1.064 1.00 93.56 193 ALA A C 1
ATOM 1555 O O . ALA A 1 193 ? 12.240 9.738 0.934 1.00 93.56 193 ALA A O 1
ATOM 1556 N N . MET A 1 194 ? 11.630 7.587 1.084 1.00 89.62 194 MET A N 1
ATOM 1557 C CA . MET A 1 194 ? 12.977 7.085 0.867 1.00 89.62 194 MET A CA 1
ATOM 1558 C C . MET A 1 194 ? 13.389 7.299 -0.592 1.00 89.62 194 MET A C 1
ATOM 1560 O O . MET A 1 194 ? 12.615 7.062 -1.514 1.00 89.62 194 MET A O 1
ATOM 1564 N N . GLN A 1 195 ? 14.650 7.671 -0.825 1.00 85.69 195 GLN A N 1
ATOM 1565 C CA . GLN A 1 195 ? 15.162 7.984 -2.171 1.00 85.69 195 GLN A CA 1
ATOM 1566 C C . GLN A 1 195 ? 14.992 6.841 -3.186 1.00 85.69 195 GLN A C 1
ATOM 1568 O O . GLN A 1 195 ? 14.952 7.067 -4.395 1.00 85.69 195 GLN A O 1
ATOM 1573 N N . TYR A 1 196 ? 14.925 5.591 -2.716 1.00 90.50 196 TYR A N 1
ATOM 1574 C CA . TYR A 1 196 ? 14.725 4.451 -3.603 1.00 90.50 196 TYR A CA 1
ATOM 1575 C C . TYR A 1 196 ? 13.318 4.447 -4.233 1.00 90.50 196 TYR A C 1
ATOM 1577 O O . TYR A 1 196 ? 13.173 3.895 -5.324 1.00 90.50 196 TYR A O 1
ATOM 1585 N N . SER A 1 197 ? 12.316 5.087 -3.613 1.00 94.94 197 SER A N 1
ATOM 1586 C CA . SER A 1 197 ? 10.926 5.131 -4.086 1.00 94.94 197 SER A CA 1
ATOM 1587 C C . SER A 1 197 ? 10.816 5.717 -5.491 1.00 94.94 197 SER A C 1
ATOM 1589 O O . SER A 1 197 ? 10.086 5.188 -6.326 1.00 94.94 197 SER A O 1
ATOM 1591 N N . THR A 1 198 ? 11.620 6.736 -5.804 1.00 95.06 198 THR A N 1
ATOM 1592 C CA . THR A 1 198 ? 11.672 7.351 -7.137 1.00 95.06 198 THR A CA 1
ATOM 1593 C C . THR A 1 198 ? 12.168 6.376 -8.204 1.00 95.06 198 THR A C 1
ATOM 1595 O O . THR A 1 198 ? 11.643 6.360 -9.315 1.00 95.06 198 THR A O 1
ATOM 1598 N N . ARG A 1 199 ? 13.150 5.523 -7.880 1.00 95.62 199 ARG A N 1
ATOM 1599 C CA . ARG A 1 199 ? 13.611 4.471 -8.801 1.00 95.62 199 ARG A CA 1
ATOM 1600 C C . ARG A 1 199 ? 12.591 3.344 -8.906 1.00 95.62 199 ARG A C 1
ATOM 1602 O O . ARG A 1 199 ? 12.326 2.873 -10.003 1.00 95.62 199 ARG A O 1
ATOM 1609 N N . PHE A 1 200 ? 11.997 2.940 -7.784 1.00 97.25 200 PHE A N 1
ATOM 1610 C CA . PHE A 1 200 ? 11.020 1.853 -7.751 1.00 97.25 200 PHE A CA 1
ATOM 1611 C C . PHE A 1 200 ? 9.759 2.205 -8.540 1.00 97.25 200 PHE A C 1
ATOM 1613 O O . PHE A 1 200 ? 9.269 1.350 -9.270 1.00 97.25 200 PHE A O 1
ATOM 1620 N N . TYR A 1 201 ? 9.307 3.463 -8.501 1.00 98.19 201 TYR A N 1
ATOM 1621 C CA . TYR A 1 201 ? 8.264 3.954 -9.402 1.00 98.19 201 TYR A CA 1
ATOM 1622 C C . TYR A 1 201 ? 8.602 3.633 -10.863 1.00 98.19 201 TYR A C 1
ATOM 1624 O O . TYR A 1 201 ? 7.827 2.947 -11.519 1.00 98.19 201 TYR A O 1
ATOM 1632 N N . GLY A 1 202 ? 9.783 4.032 -11.346 1.00 97.81 202 GLY A N 1
ATOM 1633 C CA . GLY A 1 202 ? 10.207 3.744 -12.719 1.00 97.81 202 GLY A CA 1
ATOM 1634 C C . GLY A 1 202 ? 10.352 2.247 -13.017 1.00 97.81 202 GLY A C 1
ATOM 1635 O O . GLY A 1 202 ? 9.882 1.784 -14.051 1.00 97.81 202 GLY A O 1
ATOM 1636 N N . TYR A 1 203 ? 10.939 1.468 -12.104 1.00 97.88 203 TYR A N 1
ATOM 1637 C CA . TYR A 1 203 ? 11.135 0.023 -12.292 1.00 97.88 203 TYR A CA 1
ATOM 1638 C C . TYR A 1 203 ? 9.818 -0.746 -12.395 1.00 97.88 203 TYR A C 1
ATOM 1640 O O . TYR A 1 203 ? 9.688 -1.639 -13.228 1.00 97.88 203 TYR A O 1
ATOM 1648 N N . PHE A 1 204 ? 8.844 -0.432 -11.541 1.00 98.19 204 PHE A N 1
ATOM 1649 C CA . PHE A 1 204 ? 7.541 -1.090 -11.587 1.00 98.19 204 PHE A CA 1
ATOM 1650 C C . PHE A 1 204 ? 6.679 -0.555 -12.729 1.00 98.19 204 PHE A C 1
ATOM 1652 O O . PHE A 1 204 ? 5.944 -1.328 -13.338 1.00 98.19 204 PHE A O 1
ATOM 1659 N N . LEU A 1 205 ? 6.837 0.719 -13.100 1.00 98.06 205 LEU A N 1
ATOM 1660 C CA . LEU A 1 205 ? 6.181 1.287 -14.272 1.00 98.06 205 LEU A CA 1
ATOM 1661 C C . LEU A 1 205 ? 6.660 0.620 -15.569 1.00 98.06 205 LEU A C 1
ATOM 1663 O O . LEU A 1 205 ? 5.836 0.316 -16.422 1.00 98.06 205 LEU A O 1
ATOM 1667 N N . ALA A 1 206 ? 7.953 0.293 -15.680 1.00 98.06 206 ALA A N 1
ATOM 1668 C CA . ALA A 1 206 ? 8.508 -0.455 -16.814 1.00 98.06 206 ALA A CA 1
ATOM 1669 C C . ALA A 1 206 ? 7.901 -1.864 -16.957 1.00 98.06 206 ALA A C 1
ATOM 1671 O O . ALA A 1 206 ? 7.809 -2.403 -18.059 1.00 98.06 206 ALA A O 1
ATOM 1672 N N . LYS A 1 207 ? 7.473 -2.456 -15.834 1.00 97.00 207 LYS A N 1
ATOM 1673 C CA . LYS A 1 207 ? 6.809 -3.766 -15.775 1.00 97.00 207 LYS A CA 1
ATOM 1674 C C . LYS A 1 207 ? 5.287 -3.685 -15.928 1.00 97.00 207 LYS A C 1
ATOM 1676 O O . LYS A 1 207 ? 4.645 -4.728 -16.012 1.00 97.00 207 LYS A O 1
ATOM 1681 N N . CYS A 1 208 ? 4.710 -2.484 -15.947 1.00 97.06 208 CYS A N 1
ATOM 1682 C CA . CYS A 1 208 ? 3.285 -2.260 -16.160 1.00 97.06 208 CYS A CA 1
ATOM 1683 C C . CYS A 1 208 ? 3.014 -2.098 -17.670 1.00 97.06 208 CYS A C 1
ATOM 1685 O O . CYS A 1 208 ? 3.482 -1.118 -18.257 1.00 97.06 208 CYS A O 1
ATOM 1687 N N . PRO A 1 209 ? 2.283 -3.025 -18.322 1.00 95.56 209 PRO A N 1
ATOM 1688 C CA . PRO A 1 209 ? 2.063 -2.977 -19.768 1.00 95.56 209 PRO A CA 1
ATOM 1689 C C . PRO A 1 209 ? 1.504 -1.630 -20.246 1.00 95.56 209 PRO A C 1
ATOM 1691 O O . PRO A 1 209 ? 0.620 -1.056 -19.607 1.00 95.56 209 PRO A O 1
ATOM 1694 N N . GLY A 1 210 ? 2.019 -1.120 -21.367 1.00 96.69 210 GLY A N 1
ATOM 1695 C CA . GLY A 1 210 ? 1.583 0.149 -21.959 1.00 96.69 210 GLY A CA 1
ATOM 1696 C C . GLY A 1 210 ? 2.186 1.403 -21.316 1.00 96.69 210 GLY A C 1
ATOM 1697 O O . GLY A 1 210 ? 1.815 2.515 -21.691 1.00 96.69 210 GLY A O 1
ATOM 1698 N N . ASN A 1 211 ? 3.095 1.257 -20.347 1.00 97.94 211 ASN A N 1
ATOM 1699 C CA . ASN A 1 211 ? 3.773 2.375 -19.687 1.00 97.94 211 ASN A CA 1
ATOM 1700 C C . ASN A 1 211 ? 5.276 2.451 -20.001 1.00 97.94 211 ASN A C 1
ATOM 1702 O O . ASN A 1 211 ? 6.008 3.171 -19.325 1.00 97.94 211 ASN A O 1
ATOM 1706 N N . GLU A 1 212 ? 5.742 1.747 -21.031 1.00 97.81 212 GLU A N 1
ATOM 1707 C CA . GLU A 1 212 ? 7.155 1.629 -21.396 1.00 97.81 212 GLU A CA 1
ATOM 1708 C C . GLU A 1 212 ? 7.812 2.993 -21.622 1.00 97.81 212 GLU A C 1
ATOM 1710 O O . GLU A 1 212 ? 8.820 3.297 -20.987 1.00 97.81 212 GLU A O 1
ATOM 1715 N N . GLN A 1 213 ? 7.209 3.842 -22.462 1.00 98.00 213 GLN A N 1
ATOM 1716 C CA . GLN A 1 213 ? 7.740 5.180 -22.746 1.00 98.00 213 GLN A CA 1
ATOM 1717 C C . GLN A 1 213 ? 7.799 6.035 -21.477 1.00 98.00 213 GLN A C 1
ATOM 1719 O O . GLN A 1 213 ? 8.813 6.652 -21.175 1.00 98.00 213 GLN A O 1
ATOM 1724 N N . LYS A 1 214 ? 6.731 6.009 -20.675 1.00 98.31 214 LYS A N 1
ATOM 1725 C CA . LYS A 1 214 ? 6.643 6.778 -19.429 1.00 98.31 214 LYS A CA 1
ATOM 1726 C C . LYS A 1 214 ? 7.685 6.321 -18.401 1.00 98.31 214 LYS A C 1
ATOM 1728 O O . LYS A 1 214 ? 8.220 7.139 -17.653 1.00 98.31 214 LYS A O 1
ATOM 1733 N N . ALA A 1 215 ? 7.962 5.019 -18.347 1.00 98.44 215 ALA A N 1
ATOM 1734 C CA . ALA A 1 215 ? 9.015 4.458 -17.514 1.00 98.44 215 ALA A CA 1
ATOM 1735 C C . ALA A 1 215 ? 10.403 4.870 -18.008 1.00 98.44 215 ALA A C 1
ATOM 1737 O O . ALA A 1 215 ? 11.236 5.254 -17.185 1.00 98.44 215 ALA A O 1
ATOM 1738 N N . TYR A 1 216 ? 10.624 4.835 -19.326 1.00 98.44 216 TYR A N 1
ATOM 1739 C CA . TYR A 1 216 ? 11.869 5.272 -19.949 1.00 98.44 216 TYR A CA 1
ATOM 1740 C C . TYR A 1 216 ? 12.147 6.740 -19.637 1.00 98.44 216 TYR A C 1
ATOM 1742 O O . TYR A 1 216 ? 13.173 7.035 -19.034 1.00 98.44 216 TYR A O 1
ATOM 1750 N N . ASP A 1 217 ? 11.201 7.636 -19.926 1.00 98.25 217 ASP A N 1
ATOM 1751 C CA . ASP A 1 217 ? 11.349 9.077 -19.700 1.00 98.25 217 ASP A CA 1
ATOM 1752 C C . ASP A 1 217 ? 11.689 9.385 -18.232 1.00 98.25 217 ASP A C 1
ATOM 1754 O O . ASP A 1 217 ? 12.593 10.169 -17.936 1.00 98.25 217 ASP A O 1
ATOM 1758 N N . HIS A 1 218 ? 11.000 8.722 -17.293 1.00 97.75 218 HIS A N 1
ATOM 1759 C CA . HIS A 1 218 ? 11.244 8.897 -15.860 1.00 97.75 218 HIS A CA 1
ATOM 1760 C C . HIS A 1 218 ? 12.632 8.392 -15.443 1.00 97.75 218 HIS A C 1
ATOM 1762 O O . HIS A 1 218 ? 13.376 9.114 -14.782 1.00 97.75 218 HIS A O 1
ATOM 1768 N N . LEU A 1 219 ? 13.005 7.161 -15.811 1.00 97.38 219 LEU A N 1
ATOM 1769 C CA . LEU A 1 219 ? 14.297 6.574 -15.432 1.00 97.38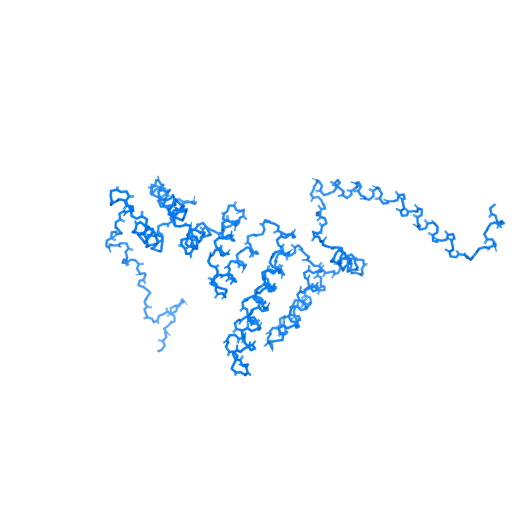 219 LEU A CA 1
ATOM 1770 C C . LEU A 1 219 ? 15.478 7.274 -16.118 1.00 97.38 219 LEU A C 1
ATOM 1772 O O . LEU A 1 219 ? 16.529 7.441 -15.496 1.00 97.38 219 LEU A O 1
ATOM 1776 N N . TYR A 1 220 ? 15.299 7.710 -17.364 1.00 96.88 220 TYR A N 1
ATOM 1777 C CA . TYR A 1 220 ? 16.298 8.452 -18.123 1.00 96.88 220 TYR A CA 1
ATOM 1778 C C . TYR A 1 220 ? 16.507 9.836 -17.508 1.00 96.88 220 TYR A C 1
ATOM 1780 O O . TYR A 1 220 ? 17.646 10.262 -17.332 1.00 96.88 220 TYR A O 1
ATOM 1788 N N . GLY A 1 221 ? 15.432 10.490 -17.055 1.00 95.81 221 GLY A N 1
ATOM 1789 C CA . GLY A 1 221 ? 15.515 11.717 -16.263 1.00 95.81 221 GLY A CA 1
ATOM 1790 C C . GLY A 1 221 ? 16.404 11.560 -15.025 1.00 95.81 221 GLY A C 1
ATOM 1791 O O . GLY A 1 221 ? 17.316 12.360 -14.827 1.00 95.81 221 GLY A O 1
ATOM 1792 N N . LEU A 1 222 ? 16.223 10.485 -14.246 1.00 94.31 222 LEU A N 1
ATOM 1793 C CA . LEU A 1 222 ? 17.074 10.202 -13.076 1.00 94.31 222 LEU A CA 1
ATOM 1794 C C . LEU A 1 222 ? 18.540 9.940 -13.454 1.00 94.31 222 LEU A C 1
ATOM 1796 O O . LEU A 1 222 ? 19.460 10.307 -12.714 1.00 94.31 222 LEU A O 1
ATOM 1800 N N . TYR A 1 223 ? 18.767 9.277 -14.590 1.00 93.75 223 TYR A N 1
ATOM 1801 C CA . TYR A 1 223 ? 20.110 9.045 -15.115 1.00 93.75 223 TYR A CA 1
ATOM 1802 C C . TYR A 1 223 ? 20.798 10.371 -15.454 1.00 93.75 223 TYR A C 1
ATOM 1804 O O . TYR A 1 223 ? 21.895 10.637 -14.957 1.00 93.75 223 TYR A O 1
ATOM 1812 N N . VAL A 1 224 ? 20.135 11.222 -16.241 1.00 92.62 224 VAL A N 1
ATOM 1813 C CA . VAL A 1 224 ? 20.646 12.534 -16.655 1.00 92.62 224 VAL A CA 1
ATOM 1814 C C . VAL A 1 224 ? 20.880 13.440 -15.450 1.00 92.62 224 VAL A C 1
ATOM 1816 O O . VAL A 1 224 ? 21.948 14.035 -15.359 1.00 92.62 224 VAL A O 1
ATOM 1819 N N . GLU A 1 225 ? 19.947 13.490 -14.496 1.00 90.31 225 GLU A N 1
ATOM 1820 C CA . GLU A 1 225 ? 20.095 14.258 -13.253 1.00 90.31 225 GLU A CA 1
ATOM 1821 C C . GLU A 1 225 ? 21.348 13.839 -12.473 1.00 90.31 225 GLU A C 1
ATOM 1823 O O . GLU A 1 225 ? 22.097 14.678 -11.967 1.00 90.31 225 GLU A O 1
ATOM 1828 N N . THR A 1 226 ? 21.618 12.534 -12.397 1.00 88.25 226 THR A N 1
ATOM 1829 C CA . THR A 1 226 ? 22.833 12.045 -11.736 1.00 88.25 226 THR A CA 1
ATOM 1830 C C . THR A 1 226 ? 24.087 12.480 -12.491 1.00 88.25 226 THR A C 1
ATOM 1832 O O . THR A 1 226 ? 25.069 12.892 -11.875 1.00 88.25 226 THR A O 1
ATOM 1835 N N . MET A 1 227 ? 24.063 12.395 -13.824 1.00 87.69 227 MET A N 1
ATOM 1836 C CA . MET A 1 227 ? 25.192 12.778 -14.672 1.00 87.69 227 MET A CA 1
ATOM 1837 C C . MET A 1 227 ? 25.472 14.284 -14.619 1.00 87.69 227 MET A C 1
ATOM 1839 O O . MET A 1 227 ? 26.636 14.677 -14.580 1.00 87.69 227 MET A O 1
ATOM 1843 N N . SER A 1 228 ? 24.436 15.126 -14.564 1.00 87.00 228 SER A N 1
ATOM 1844 C CA . SER A 1 228 ? 24.584 16.585 -14.495 1.00 87.00 228 SER A CA 1
ATOM 1845 C C . SER A 1 228 ? 25.112 17.084 -13.152 1.00 87.00 228 SER A C 1
ATOM 1847 O O . SER A 1 228 ? 25.647 18.182 -13.095 1.00 87.00 228 SER A O 1
ATOM 1849 N N . ASN A 1 229 ? 24.958 16.295 -12.085 1.00 85.94 229 ASN A N 1
ATOM 1850 C CA . ASN A 1 229 ? 25.379 16.645 -10.725 1.00 85.94 229 ASN A CA 1
ATOM 1851 C C . ASN A 1 229 ? 26.606 15.842 -10.259 1.00 85.94 229 ASN A C 1
ATOM 1853 O O . ASN A 1 229 ? 26.850 15.713 -9.058 1.00 85.94 229 ASN A O 1
ATOM 1857 N N . LEU A 1 230 ? 27.352 15.226 -11.182 1.00 84.44 230 LEU A N 1
ATOM 1858 C CA . LEU A 1 230 ? 28.438 14.302 -10.842 1.00 84.44 230 LEU A CA 1
ATOM 1859 C C . LEU A 1 230 ? 29.614 14.991 -10.126 1.00 84.44 230 LEU A C 1
ATOM 1861 O O . LEU A 1 230 ? 30.316 14.357 -9.339 1.00 84.44 230 LEU A O 1
ATOM 1865 N N . ASP A 1 231 ? 29.812 16.283 -10.374 1.00 87.12 231 ASP A N 1
ATOM 1866 C CA . ASP A 1 231 ? 30.772 17.156 -9.693 1.00 87.12 231 ASP A CA 1
ATOM 1867 C C . ASP A 1 231 ? 30.492 17.284 -8.187 1.00 87.12 231 ASP A C 1
ATOM 1869 O O . ASP A 1 231 ? 31.422 17.389 -7.389 1.00 87.12 231 ASP A O 1
ATOM 1873 N N . ARG A 1 232 ? 29.224 17.159 -7.785 1.00 84.62 232 ARG A N 1
ATOM 1874 C CA . ARG A 1 232 ? 28.760 17.209 -6.389 1.00 84.62 232 ARG A CA 1
ATOM 1875 C C . ARG A 1 232 ? 28.885 15.875 -5.656 1.00 84.62 232 ARG A C 1
ATOM 1877 O O . ARG A 1 232 ? 28.404 15.710 -4.530 1.00 84.62 232 ARG A O 1
ATOM 1884 N N . LYS A 1 233 ? 29.500 14.869 -6.279 1.00 83.62 233 LYS A N 1
ATOM 1885 C CA . LYS A 1 233 ? 29.646 13.541 -5.685 1.00 83.62 233 LYS A CA 1
ATOM 1886 C C . LYS A 1 233 ? 30.428 13.610 -4.371 1.00 83.62 233 LYS A C 1
ATOM 1888 O O . LYS A 1 233 ? 31.582 14.018 -4.332 1.00 83.62 233 LYS A O 1
ATOM 1893 N N . GLY A 1 234 ? 29.810 13.116 -3.299 1.00 78.38 234 GLY A N 1
ATOM 1894 C CA . GLY A 1 234 ? 30.369 13.151 -1.941 1.00 78.38 234 GLY A CA 1
ATOM 1895 C C . GLY A 1 234 ? 29.818 14.289 -1.077 1.00 78.38 234 GLY A C 1
ATOM 1896 O O . GLY A 1 234 ? 30.026 14.275 0.136 1.00 78.38 234 GLY A 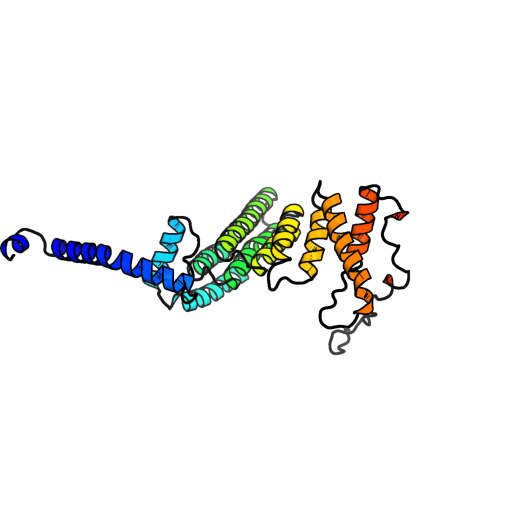O 1
ATOM 1897 N N . GLU A 1 235 ? 29.062 15.223 -1.659 1.00 85.75 235 GLU A N 1
ATOM 1898 C CA . GLU A 1 235 ? 28.317 16.230 -0.907 1.00 85.75 235 GLU A CA 1
ATOM 1899 C C . GLU A 1 235 ? 27.113 15.628 -0.170 1.00 85.75 235 GLU A C 1
ATOM 1901 O O . GLU A 1 235 ? 26.491 14.648 -0.596 1.00 85.75 235 GLU A O 1
ATOM 1906 N N . ARG A 1 236 ? 26.731 16.264 0.944 1.00 76.44 236 ARG A N 1
ATOM 1907 C CA . ARG A 1 236 ? 25.504 15.922 1.668 1.00 76.44 236 ARG A CA 1
ATOM 1908 C C . ARG A 1 236 ? 24.295 16.252 0.787 1.00 76.44 236 ARG A C 1
ATOM 1910 O O . ARG A 1 236 ? 24.081 17.411 0.452 1.00 76.44 236 ARG A O 1
ATOM 1917 N N . GLY A 1 237 ? 23.489 15.241 0.473 1.00 74.12 237 GLY A N 1
ATOM 1918 C CA . GLY A 1 237 ? 22.286 15.389 -0.353 1.00 74.12 237 GLY A CA 1
ATOM 1919 C C . GLY A 1 237 ? 22.477 15.039 -1.830 1.00 74.12 237 GLY A C 1
ATOM 1920 O O . GLY A 1 237 ? 21.485 14.998 -2.547 1.00 74.12 237 GLY A O 1
ATOM 1921 N N . PHE A 1 238 ? 23.699 14.726 -2.281 1.00 79.19 238 PHE A N 1
ATOM 1922 C CA . PHE A 1 238 ? 23.898 14.112 -3.594 1.00 79.19 238 PHE A CA 1
ATOM 1923 C C . PHE A 1 238 ? 23.249 12.722 -3.632 1.00 79.19 238 PHE A C 1
ATOM 1925 O O . PHE A 1 238 ? 23.464 11.904 -2.731 1.00 79.19 238 PHE A O 1
ATOM 1932 N N . VAL A 1 239 ? 22.480 12.450 -4.687 1.00 77.25 239 VAL A N 1
ATOM 1933 C CA . VAL A 1 239 ? 21.823 11.159 -4.903 1.00 77.25 239 VAL A CA 1
ATOM 1934 C C . VAL A 1 239 ? 22.366 10.535 -6.181 1.00 77.25 239 VAL A C 1
ATOM 1936 O O . VAL A 1 239 ? 22.120 11.021 -7.279 1.00 77.25 239 VAL A O 1
ATOM 1939 N N . ASP A 1 240 ? 23.107 9.433 -6.041 1.00 81.56 240 ASP A N 1
ATOM 1940 C CA . ASP A 1 240 ? 23.521 8.633 -7.196 1.00 81.56 240 ASP A CA 1
ATOM 1941 C C . ASP A 1 240 ? 22.375 7.687 -7.577 1.00 81.56 240 ASP A C 1
ATOM 1943 O O . ASP A 1 240 ? 22.085 6.719 -6.860 1.00 81.56 240 ASP A O 1
ATOM 1947 N N . HIS A 1 241 ? 21.690 7.964 -8.690 1.00 83.50 241 HIS A N 1
ATOM 1948 C CA . HIS A 1 241 ? 20.628 7.088 -9.185 1.00 83.50 241 HIS A CA 1
ATOM 1949 C C . HIS A 1 241 ? 21.140 5.953 -10.079 1.00 83.50 241 HIS A C 1
ATOM 1951 O O . HIS A 1 241 ? 20.348 5.064 -10.398 1.00 83.50 241 HIS A O 1
ATOM 1957 N N . ARG A 1 242 ? 22.435 5.901 -10.427 1.00 79.94 242 ARG A N 1
ATOM 1958 C CA . ARG A 1 242 ? 23.021 4.922 -11.369 1.00 79.94 242 ARG A CA 1
ATOM 1959 C C . ARG A 1 242 ? 23.250 3.548 -10.731 1.00 79.94 242 ARG A C 1
ATOM 1961 O O . ARG A 1 242 ? 24.321 2.953 -10.811 1.00 79.94 242 ARG A O 1
ATOM 1968 N N . ALA A 1 243 ? 22.221 3.021 -10.076 1.00 84.19 243 ALA A N 1
ATOM 1969 C CA . ALA A 1 243 ? 22.195 1.629 -9.661 1.00 84.19 243 ALA A CA 1
ATOM 1970 C C . ALA A 1 243 ? 22.252 0.722 -10.908 1.00 84.19 243 ALA A C 1
ATOM 1972 O O . ALA A 1 243 ? 21.604 1.047 -11.906 1.00 84.19 243 ALA A O 1
ATOM 1973 N N . PRO A 1 244 ? 22.925 -0.444 -10.858 1.00 87.50 244 PRO A N 1
ATOM 1974 C CA . PRO A 1 244 ? 22.982 -1.365 -11.996 1.00 87.50 244 PRO A CA 1
ATOM 1975 C C . PRO A 1 244 ? 21.601 -1.715 -12.561 1.00 87.50 244 PRO A C 1
ATOM 1977 O O . PRO A 1 244 ? 21.417 -1.755 -13.771 1.00 87.50 244 PRO A O 1
ATOM 1980 N N . THR A 1 245 ? 20.603 -1.883 -11.688 1.00 89.69 245 THR A N 1
ATOM 1981 C CA . THR A 1 245 ? 19.213 -2.145 -12.083 1.00 89.69 245 THR A CA 1
ATOM 1982 C C . THR A 1 245 ? 18.618 -1.027 -12.941 1.00 89.69 245 THR A C 1
ATOM 1984 O O . THR A 1 245 ? 17.872 -1.332 -13.863 1.00 89.69 245 THR A O 1
ATOM 1987 N N . LEU A 1 246 ? 18.956 0.243 -12.688 1.00 93.31 246 LEU A N 1
ATOM 1988 C CA . LEU A 1 246 ? 18.477 1.364 -13.502 1.00 93.31 246 LEU A CA 1
ATOM 1989 C C . LEU A 1 246 ? 19.048 1.298 -14.915 1.00 93.31 246 LEU A C 1
ATOM 1991 O O . LEU A 1 246 ? 18.294 1.417 -15.871 1.00 93.31 246 LEU A O 1
ATOM 1995 N N . ILE A 1 247 ? 20.355 1.058 -15.035 1.00 93.12 247 ILE A N 1
ATOM 1996 C CA . ILE A 1 247 ? 21.040 0.953 -16.331 1.00 93.12 247 ILE A CA 1
ATOM 1997 C C . ILE A 1 247 ? 20.477 -0.225 -17.133 1.00 93.12 247 ILE A C 1
ATOM 1999 O O . ILE A 1 247 ? 20.166 -0.069 -18.307 1.00 93.12 247 ILE A O 1
ATOM 2003 N N . ILE A 1 248 ? 20.305 -1.385 -16.491 1.00 93.62 248 ILE A N 1
ATOM 2004 C CA . ILE A 1 248 ? 19.721 -2.575 -17.127 1.00 93.62 248 ILE A CA 1
ATOM 2005 C C . ILE A 1 248 ? 18.295 -2.280 -17.608 1.00 93.62 248 ILE A C 1
ATOM 2007 O O . ILE A 1 248 ? 18.000 -2.489 -18.778 1.00 93.62 248 ILE A O 1
ATOM 2011 N N . THR A 1 249 ? 17.445 -1.724 -16.739 1.00 95.62 249 THR A N 1
ATOM 2012 C CA . THR A 1 249 ? 16.046 -1.418 -17.088 1.00 95.62 249 THR A CA 1
ATOM 2013 C C . THR A 1 249 ? 15.964 -0.399 -18.227 1.00 95.62 249 THR A C 1
ATOM 2015 O O . THR A 1 249 ? 15.129 -0.539 -19.114 1.00 95.62 249 THR A O 1
ATOM 2018 N N . LEU A 1 250 ? 16.829 0.623 -18.232 1.00 97.25 250 LEU A N 1
ATOM 2019 C CA . LEU A 1 250 ? 16.877 1.603 -19.318 1.00 97.25 250 LEU A CA 1
ATOM 2020 C C . LEU A 1 250 ? 17.238 0.957 -20.649 1.00 97.25 250 LEU A C 1
ATOM 2022 O O . LEU A 1 250 ? 16.550 1.208 -21.626 1.00 97.25 250 LEU A O 1
ATOM 2026 N N . LYS A 1 251 ? 18.245 0.085 -20.681 1.00 95.88 251 LYS A N 1
ATOM 2027 C CA . LYS A 1 251 ? 18.632 -0.617 -21.909 1.00 95.88 251 LYS A CA 1
ATOM 2028 C C . LYS A 1 251 ? 17.538 -1.537 -22.437 1.00 95.88 251 LYS A C 1
ATOM 2030 O O . LYS A 1 251 ? 17.261 -1.529 -23.631 1.00 95.88 251 LYS A O 1
ATOM 2035 N N . GLU A 1 252 ? 16.883 -2.285 -21.550 1.00 96.44 252 GLU A N 1
ATOM 2036 C CA . GLU A 1 252 ? 15.731 -3.121 -21.911 1.00 96.44 252 GLU A CA 1
ATOM 2037 C C . GLU A 1 252 ? 14.603 -2.277 -22.528 1.00 96.44 252 GLU A C 1
ATOM 2039 O O . GLU A 1 252 ? 13.993 -2.673 -23.521 1.00 96.44 252 GLU A O 1
ATOM 2044 N N . LEU A 1 253 ? 14.341 -1.088 -21.973 1.00 98.00 253 LEU A N 1
ATOM 2045 C CA . LEU A 1 253 ? 13.359 -0.150 -22.518 1.00 98.00 253 LEU A CA 1
ATOM 2046 C C . LEU A 1 253 ? 13.815 0.477 -23.841 1.00 98.00 253 LEU A C 1
ATOM 2048 O O . LEU A 1 253 ? 12.999 0.603 -24.746 1.00 98.00 253 LEU A O 1
ATOM 2052 N N . GLU A 1 254 ? 15.091 0.838 -23.984 1.00 98.00 254 GLU A N 1
ATOM 2053 C CA . GLU A 1 254 ? 15.657 1.395 -25.220 1.00 98.00 254 GLU A CA 1
ATOM 2054 C C . GLU A 1 254 ? 15.563 0.420 -26.389 1.00 98.00 254 GLU A C 1
ATOM 2056 O O . GLU A 1 254 ? 15.286 0.827 -27.516 1.00 98.00 254 GLU A O 1
ATOM 2061 N N . GLU A 1 255 ? 15.790 -0.866 -26.126 1.00 96.94 255 GLU A N 1
ATOM 2062 C CA . GLU A 1 255 ? 15.568 -1.931 -27.099 1.00 96.94 255 GLU A CA 1
ATOM 2063 C C . GLU A 1 255 ? 14.082 -2.081 -27.417 1.00 96.94 255 GLU A C 1
ATOM 2065 O O . GLU A 1 255 ? 13.706 -2.071 -28.583 1.00 96.94 255 GLU A O 1
ATOM 2070 N N . LYS A 1 256 ? 13.227 -2.163 -26.393 1.00 97.00 256 LYS A N 1
ATOM 2071 C CA . LYS A 1 256 ? 11.783 -2.365 -26.568 1.00 97.00 256 LYS A CA 1
ATOM 2072 C C . LYS A 1 256 ? 11.079 -1.208 -27.288 1.00 97.00 256 LYS A C 1
ATOM 2074 O O . LYS A 1 256 ? 10.065 -1.434 -27.942 1.00 97.00 256 LYS A O 1
ATOM 2079 N N . LEU A 1 257 ? 11.577 0.015 -27.127 1.00 97.69 257 LEU A N 1
ATOM 2080 C CA . LEU A 1 257 ? 11.038 1.238 -27.729 1.00 97.69 257 LEU A CA 1
ATOM 2081 C C . LEU A 1 257 ? 11.746 1.622 -29.038 1.00 97.69 257 LEU A C 1
ATOM 2083 O O . LEU A 1 257 ? 11.469 2.692 -29.575 1.00 97.69 257 LEU A O 1
ATOM 2087 N N . ASP A 1 258 ? 12.673 0.792 -29.530 1.00 97.19 258 ASP A N 1
ATOM 2088 C CA . ASP A 1 258 ? 13.475 1.063 -30.728 1.00 97.19 258 ASP A CA 1
ATOM 2089 C C . ASP A 1 258 ? 14.197 2.427 -30.684 1.00 97.19 258 ASP A C 1
ATOM 2091 O O . ASP A 1 258 ? 14.345 3.122 -31.694 1.00 97.19 258 ASP A O 1
ATOM 2095 N N . ILE A 1 259 ? 14.690 2.822 -29.503 1.00 96.88 259 ILE A N 1
ATOM 2096 C CA . ILE A 1 259 ? 15.417 4.084 -29.329 1.00 96.88 259 ILE A CA 1
ATOM 2097 C C . ILE A 1 259 ? 16.692 4.044 -30.187 1.00 96.88 259 ILE A C 1
ATOM 2099 O O . ILE A 1 259 ? 17.458 3.073 -30.091 1.00 96.88 259 ILE A O 1
ATOM 2103 N N . PRO A 1 260 ? 16.973 5.071 -31.015 1.00 96.00 260 PRO A N 1
ATOM 2104 C CA . PRO A 1 260 ? 18.183 5.114 -31.829 1.00 96.00 260 PRO A CA 1
ATOM 2105 C C . PRO A 1 260 ? 19.445 5.017 -30.971 1.00 96.00 260 PRO A C 1
ATOM 2107 O O . PRO A 1 260 ? 19.538 5.679 -29.944 1.00 96.00 260 PRO A O 1
ATOM 2110 N N . ILE A 1 261 ? 20.453 4.260 -31.421 1.00 91.06 261 ILE A N 1
ATOM 2111 C CA . ILE A 1 261 ? 21.716 4.046 -30.681 1.00 91.06 261 ILE A CA 1
ATOM 2112 C C . ILE A 1 261 ? 22.365 5.369 -30.241 1.00 91.06 261 ILE A C 1
ATOM 2114 O O . ILE A 1 261 ? 22.916 5.450 -29.151 1.00 91.06 261 ILE A O 1
ATOM 2118 N N . SER A 1 262 ? 22.261 6.424 -31.053 1.00 92.69 262 SER A N 1
ATOM 2119 C CA . SER A 1 262 ? 22.799 7.754 -30.736 1.00 92.69 262 SER A CA 1
ATOM 2120 C C . SER A 1 262 ? 22.111 8.463 -29.562 1.00 92.69 262 SER A C 1
ATOM 2122 O O . SER A 1 262 ? 22.656 9.440 -29.055 1.00 92.69 262 SER A O 1
ATOM 2124 N N . GLN A 1 263 ? 20.927 8.005 -29.155 1.00 92.69 263 GLN A N 1
ATOM 2125 C CA . GLN A 1 263 ? 20.138 8.539 -28.041 1.00 92.69 263 GLN A CA 1
ATOM 2126 C C . GLN A 1 263 ? 20.162 7.619 -26.812 1.00 92.69 263 GLN A C 1
ATOM 2128 O O . GLN A 1 263 ? 19.613 7.983 -25.775 1.00 92.69 263 GLN A O 1
ATOM 2133 N N . ARG A 1 264 ? 20.781 6.437 -26.919 1.00 93.50 264 ARG A N 1
ATOM 2134 C CA . ARG A 1 264 ? 20.858 5.468 -25.823 1.00 93.50 264 ARG A CA 1
ATOM 2135 C C . ARG A 1 264 ? 21.882 5.880 -24.777 1.00 93.50 264 ARG A C 1
ATOM 2137 O O . ARG A 1 264 ? 22.881 6.536 -25.088 1.00 93.50 264 ARG A O 1
ATOM 2144 N N . ILE A 1 265 ? 21.668 5.445 -23.539 1.00 92.44 265 ILE A N 1
ATOM 2145 C CA . ILE A 1 265 ? 22.690 5.581 -22.503 1.00 92.44 265 ILE A CA 1
ATOM 2146 C C . ILE A 1 265 ? 23.948 4.772 -22.879 1.00 92.44 265 ILE A C 1
ATOM 2148 O O . ILE A 1 265 ? 23.841 3.692 -23.467 1.00 92.44 265 ILE A O 1
ATOM 2152 N N . PRO A 1 266 ? 25.157 5.246 -22.524 1.00 88.31 266 PRO A N 1
ATOM 2153 C CA . PRO A 1 266 ? 26.382 4.490 -22.744 1.00 88.31 266 PRO A CA 1
ATOM 2154 C C . PRO A 1 266 ? 26.367 3.126 -22.048 1.00 88.31 266 PRO A C 1
ATOM 2156 O O . PRO A 1 266 ? 25.798 2.961 -20.963 1.00 88.31 266 PRO A O 1
ATOM 2159 N N . ASP A 1 267 ? 27.076 2.159 -22.631 1.00 78.62 267 ASP A N 1
ATOM 2160 C CA . ASP A 1 267 ? 27.369 0.909 -21.941 1.00 78.62 267 ASP A CA 1
ATOM 2161 C C . ASP A 1 267 ? 28.140 1.186 -20.638 1.00 78.62 267 ASP A C 1
ATOM 2163 O O . ASP A 1 267 ? 29.044 2.029 -20.625 1.00 78.62 267 ASP A O 1
ATOM 2167 N N . PRO A 1 268 ? 27.808 0.500 -19.526 1.00 65.56 268 PRO A N 1
ATOM 2168 C CA . PRO A 1 268 ? 28.554 0.660 -18.287 1.00 65.56 268 PRO A CA 1
ATOM 2169 C C . PRO A 1 268 ? 30.021 0.291 -18.530 1.00 65.56 268 PRO A C 1
ATOM 2171 O O . PRO A 1 268 ? 30.315 -0.752 -19.118 1.00 65.56 268 PRO A O 1
ATOM 2174 N N . HIS A 1 269 ? 30.945 1.143 -18.076 1.00 53.84 269 HIS A N 1
ATOM 2175 C CA . HIS A 1 269 ? 32.378 0.879 -18.202 1.00 53.84 269 HIS A CA 1
ATOM 2176 C C . HIS A 1 269 ? 32.700 -0.465 -17.515 1.00 53.84 269 HIS A C 1
ATOM 2178 O O . HIS A 1 269 ? 32.182 -0.702 -16.417 1.00 53.84 269 HIS A O 1
ATOM 2184 N N . PRO A 1 270 ? 33.552 -1.337 -18.091 1.00 52.16 270 PRO A N 1
ATOM 2185 C CA . PRO A 1 270 ? 33.845 -2.670 -17.542 1.00 52.16 270 PRO A CA 1
ATOM 2186 C C . PRO A 1 270 ? 34.258 -2.676 -16.055 1.00 52.16 270 PRO A C 1
ATOM 2188 O O . PRO A 1 270 ? 34.030 -3.657 -15.347 1.00 52.16 270 PRO A O 1
ATOM 2191 N N . ASP A 1 271 ? 34.774 -1.555 -15.546 1.00 48.22 271 ASP A N 1
ATOM 2192 C CA . ASP A 1 271 ? 35.221 -1.395 -14.158 1.00 48.22 271 ASP A CA 1
ATOM 2193 C C . ASP A 1 271 ? 34.113 -1.029 -13.150 1.00 48.22 271 ASP A C 1
ATOM 2195 O O . ASP A 1 271 ? 34.315 -1.166 -11.939 1.00 48.22 271 ASP A O 1
ATOM 2199 N N . GLU A 1 272 ? 32.923 -0.593 -13.588 1.00 49.66 272 GLU A N 1
ATOM 2200 C CA . GLU A 1 272 ? 31.818 -0.274 -12.664 1.00 49.66 272 GLU A CA 1
ATOM 2201 C C . GLU A 1 272 ? 31.150 -1.542 -12.096 1.00 49.66 272 GLU A C 1
ATOM 2203 O O . GLU A 1 272 ? 30.684 -1.540 -10.953 1.00 49.66 272 GLU A O 1
ATOM 2208 N N . GLY A 1 273 ? 31.191 -2.661 -12.830 1.00 41.28 273 GLY A N 1
ATOM 2209 C CA . GLY A 1 273 ? 30.669 -3.965 -12.394 1.00 41.28 273 GLY A CA 1
ATOM 2210 C C . GLY A 1 273 ? 31.563 -4.718 -11.398 1.00 41.28 273 GLY A C 1
ATOM 2211 O O . GLY A 1 273 ? 31.102 -5.645 -10.727 1.00 41.28 273 GLY A O 1
ATOM 2212 N N . LEU A 1 274 ? 32.829 -4.310 -11.249 1.00 42.72 274 LEU A N 1
ATOM 2213 C CA . LEU A 1 274 ? 33.820 -4.998 -10.410 1.00 42.72 274 LEU A CA 1
ATOM 2214 C C . LEU A 1 274 ? 33.827 -4.541 -8.946 1.00 42.72 274 LEU A C 1
ATOM 2216 O O . LEU A 1 274 ? 34.473 -5.167 -8.109 1.00 42.72 274 LEU A O 1
ATOM 2220 N N . LYS A 1 275 ? 33.027 -3.534 -8.571 1.00 45.06 275 LYS A N 1
ATOM 2221 C CA . LYS A 1 275 ? 32.781 -3.203 -7.156 1.00 45.06 275 LYS A CA 1
ATOM 2222 C C . LYS A 1 275 ? 31.714 -4.102 -6.521 1.00 45.06 275 LYS A C 1
ATOM 2224 O O . LYS A 1 275 ? 30.962 -3.668 -5.647 1.00 45.06 275 LYS A O 1
ATOM 2229 N N . ARG A 1 276 ? 31.684 -5.395 -6.864 1.00 44.84 276 ARG A N 1
ATOM 2230 C CA . ARG A 1 276 ? 31.245 -6.386 -5.876 1.00 44.84 276 ARG A CA 1
ATOM 2231 C C . ARG A 1 276 ? 32.239 -6.274 -4.730 1.00 44.84 276 ARG A C 1
ATOM 2233 O O . ARG A 1 276 ? 33.394 -6.653 -4.871 1.00 44.84 276 ARG A O 1
ATOM 2240 N N . ARG A 1 277 ? 31.802 -5.689 -3.608 1.00 46.59 277 ARG A N 1
ATOM 2241 C CA . ARG A 1 277 ? 32.525 -5.769 -2.336 1.00 46.59 277 ARG A CA 1
ATOM 2242 C C . ARG A 1 277 ? 33.008 -7.209 -2.201 1.00 46.59 277 ARG A C 1
ATOM 2244 O O . ARG A 1 277 ? 32.174 -8.104 -2.066 1.00 46.59 277 ARG A O 1
ATOM 2251 N N . ASN A 1 278 ? 34.322 -7.410 -2.222 1.00 44.66 278 ASN A N 1
ATOM 2252 C CA . ASN A 1 278 ? 34.950 -8.587 -1.647 1.00 44.66 278 ASN A CA 1
ATOM 2253 C C . ASN A 1 278 ? 34.528 -8.613 -0.172 1.00 44.66 278 ASN A C 1
ATOM 2255 O O . ASN A 1 278 ? 35.224 -8.094 0.695 1.00 44.66 278 ASN A O 1
ATOM 2259 N N . ARG A 1 279 ? 33.330 -9.131 0.124 1.00 46.66 279 ARG A N 1
ATOM 2260 C CA . ARG A 1 279 ? 33.039 -9.651 1.450 1.00 46.66 279 ARG A CA 1
ATOM 2261 C C . ARG A 1 279 ? 33.958 -10.859 1.561 1.00 46.66 279 ARG A C 1
ATOM 2263 O O . ARG A 1 279 ? 33.821 -11.750 0.723 1.00 46.66 279 ARG A O 1
ATOM 2270 N N . PRO A 1 280 ? 34.900 -10.887 2.515 1.00 46.66 280 PRO A N 1
ATOM 2271 C CA . PRO A 1 280 ? 35.638 -12.105 2.773 1.00 46.66 280 PRO A CA 1
ATOM 2272 C C . PRO A 1 280 ? 34.599 -13.184 3.072 1.00 46.66 280 PRO A C 1
ATOM 2274 O O . PRO A 1 280 ? 33.853 -13.095 4.050 1.00 46.66 280 PRO A O 1
ATOM 2277 N N . THR A 1 281 ? 34.483 -14.146 2.163 1.00 54.12 281 THR A N 1
ATOM 2278 C CA . THR A 1 281 ? 33.677 -15.345 2.355 1.00 54.12 281 THR A CA 1
ATOM 2279 C C . THR A 1 281 ? 34.173 -15.999 3.636 1.00 54.12 281 THR A C 1
ATOM 2281 O O . THR A 1 281 ? 35.336 -16.386 3.716 1.00 54.12 281 THR A O 1
ATOM 2284 N N . GLY A 1 282 ? 33.319 -16.032 4.660 1.00 54.97 282 GLY A N 1
ATOM 2285 C CA . GLY A 1 282 ? 33.607 -16.713 5.922 1.00 54.97 282 GLY A CA 1
ATOM 2286 C C . GLY A 1 282 ? 33.686 -15.847 7.178 1.00 54.97 282 GLY A C 1
ATOM 2287 O O . GLY A 1 282 ? 33.983 -16.409 8.225 1.00 54.97 282 GLY A O 1
ATOM 2288 N N . ARG A 1 283 ? 33.419 -14.528 7.148 1.00 46.72 283 ARG A N 1
ATOM 2289 C CA . ARG A 1 283 ? 33.293 -13.740 8.395 1.00 46.72 283 ARG A CA 1
ATOM 2290 C C . ARG A 1 283 ? 32.019 -12.907 8.465 1.00 46.72 283 ARG A C 1
ATOM 2292 O O . ARG A 1 283 ? 31.745 -12.093 7.583 1.00 46.72 283 ARG A O 1
ATOM 2299 N N . LEU A 1 284 ? 31.271 -13.089 9.551 1.00 52.22 284 LEU A N 1
ATOM 2300 C CA . LEU A 1 284 ? 30.143 -12.235 9.913 1.00 52.22 284 LEU A CA 1
ATOM 2301 C C . LEU A 1 284 ? 30.632 -10.847 10.380 1.00 52.22 284 LEU A C 1
ATOM 2303 O O . LEU A 1 284 ? 31.807 -10.687 10.740 1.00 52.22 284 LEU A O 1
ATOM 2307 N N . PRO A 1 285 ? 29.751 -9.825 10.392 1.00 44.16 285 PRO A N 1
ATOM 2308 C CA . PRO A 1 285 ? 30.045 -8.543 11.029 1.00 44.16 285 PRO A CA 1
ATOM 2309 C C . PRO A 1 285 ? 30.523 -8.771 12.472 1.00 44.16 285 PRO A C 1
ATOM 2311 O O . PRO A 1 285 ? 29.861 -9.469 13.231 1.00 44.16 285 PRO A O 1
ATOM 2314 N N . GLY A 1 286 ? 31.692 -8.233 12.831 1.00 60.50 286 GLY A N 1
ATOM 2315 C CA . GLY A 1 286 ? 32.361 -8.519 14.112 1.00 60.50 286 GLY A CA 1
ATOM 2316 C C . GLY A 1 286 ? 33.519 -9.524 14.032 1.00 60.50 286 GLY A C 1
ATOM 2317 O O . GLY A 1 286 ? 34.136 -9.819 15.047 1.00 60.50 286 GLY A O 1
ATOM 2318 N N . GLY A 1 287 ? 33.862 -10.029 12.840 1.00 53.12 287 GLY A N 1
ATOM 2319 C CA . GLY A 1 287 ? 35.075 -10.831 12.631 1.00 53.12 287 GLY A CA 1
ATOM 2320 C C . GLY A 1 287 ? 34.963 -12.300 13.044 1.00 53.12 287 GLY A C 1
ATOM 2321 O O . GLY A 1 287 ? 35.967 -13.009 13.000 1.00 53.12 287 GLY A O 1
ATOM 2322 N N . VAL A 1 288 ? 33.764 -12.769 13.392 1.00 50.56 288 VAL A N 1
ATOM 2323 C CA . VAL A 1 288 ? 33.507 -14.170 13.746 1.00 50.56 288 VAL A CA 1
ATOM 2324 C C . VAL A 1 288 ? 33.564 -15.030 12.484 1.00 50.56 288 VAL A C 1
ATOM 2326 O O . VAL A 1 288 ? 32.818 -14.787 11.531 1.00 50.56 288 VAL A O 1
ATOM 2329 N N . GLY A 1 289 ? 34.480 -16.000 12.476 1.00 58.56 289 GLY A N 1
ATOM 2330 C CA . GLY A 1 289 ? 34.584 -17.014 11.431 1.00 58.56 289 GLY A CA 1
ATOM 2331 C C . GLY A 1 289 ? 33.423 -18.002 11.506 1.00 58.56 289 GLY A C 1
ATOM 2332 O O . GLY A 1 289 ? 33.055 -18.424 12.600 1.00 58.56 289 GLY A O 1
ATOM 2333 N N . ILE A 1 290 ? 32.843 -18.354 10.361 1.00 56.97 290 ILE A N 1
ATOM 2334 C CA . ILE A 1 290 ? 31.921 -19.493 10.262 1.00 56.97 290 ILE A CA 1
ATOM 2335 C C . ILE A 1 290 ? 32.795 -20.764 10.227 1.00 56.97 290 ILE A C 1
ATOM 2337 O O . ILE A 1 290 ? 33.766 -20.751 9.465 1.00 56.97 290 ILE A O 1
ATOM 2341 N N . PRO A 1 291 ? 32.537 -21.790 11.060 1.00 57.97 291 PRO A N 1
ATOM 2342 C CA . PRO A 1 291 ? 33.255 -23.064 10.989 1.00 57.97 291 PRO A CA 1
ATOM 2343 C C . PRO A 1 291 ? 33.070 -23.769 9.640 1.00 57.97 291 PRO A C 1
ATOM 2345 O O . PRO A 1 291 ? 31.994 -23.598 9.019 1.00 57.97 291 PRO A O 1
#

Sequence (291 aa):
MRAILEKYPRWIPIVAVILVFGLIRTPIEKSLRSQLIETHLLQPPPARTTLGALKQSSLMGMLGGLRSMVAVYLTLKAYEHFGVMEWDEVESTYDLITSLEPREEFHWVHRIWHRGINAVASVEVNDDLTPAERQRRFDLYSTQAIEIGEAALEQLPNSVKIREQMAEVYREKLRDYCGAAKMYGEMKDLPGAMQYSTRFYGYFLAKCPGNEQKAYDHLYGLYVETMSNLDRKGERGFVDHRAPTLIITLKELEEKLDIPISQRIPDPHPDEGLKRRNRPTGRLPGGVGIP

Foldseek 3Di:
DVVVCVPDDVVVVVVVVVVVCCVVVVVVCVVVQVVCCVVVVDPPDQDDDPVLSVLLVVCCVPQPPCLVVVLVVLVVVLVVCLVVLVLVSNLVSLVSSCSSPVQPLVSLLVNLCSQLPVNLVCLVPDPVDDPVVSVVSNVVSLVVSVVSLVSSCSRVVLDLSSLVSQLCSCVPRVVPLVSNLVSLVSHCPGPPHDVCSQVSNLLSLCVHPPSLVVSLVSLVVLVVVLVVCVVCPPPDPRDRSVDVSSLVSNVVSCVVVVPDPVPGDDDPDPVVVVPPPPPPPAADPPGDGDD